Protein AF-A0A954VPH7-F1 (afdb_monomer_lite)

Structure (mmCIF, N/CA/C/O backbone):
data_AF-A0A954VPH7-F1
#
_entry.id   AF-A0A954VPH7-F1
#
loop_
_atom_site.group_PDB
_atom_site.id
_atom_site.type_symbol
_atom_site.label_atom_id
_atom_site.label_alt_id
_atom_site.label_comp_id
_atom_site.label_asym_id
_atom_site.label_entity_id
_atom_site.label_seq_id
_atom_site.pdbx_PDB_ins_code
_atom_site.Cartn_x
_atom_site.Cartn_y
_atom_site.Cartn_z
_atom_site.occupancy
_atom_site.B_iso_or_equiv
_atom_site.auth_seq_id
_atom_site.auth_comp_id
_atom_site.auth_asym_id
_atom_site.auth_atom_id
_atom_site.pdbx_PDB_model_num
ATOM 1 N N . MET A 1 1 ? -61.867 15.014 73.492 1.00 38.72 1 MET A N 1
ATOM 2 C CA . MET A 1 1 ? -60.539 15.277 72.896 1.00 38.72 1 MET A CA 1
ATOM 3 C C . MET A 1 1 ? -60.162 14.069 72.051 1.00 38.72 1 MET A C 1
ATOM 5 O O . MET A 1 1 ? -59.767 13.062 72.614 1.00 38.72 1 MET A O 1
ATOM 9 N N . ASN A 1 2 ? -60.358 14.135 70.731 1.00 34.84 2 ASN A N 1
ATOM 10 C CA . ASN A 1 2 ? -59.974 13.070 69.798 1.00 34.84 2 ASN A CA 1
ATOM 11 C C . ASN A 1 2 ? -58.870 13.618 68.893 1.00 34.84 2 ASN A C 1
ATOM 13 O O . ASN A 1 2 ? -59.104 14.553 68.132 1.00 34.84 2 ASN A O 1
ATOM 17 N N . VAL A 1 3 ? -57.662 13.070 69.021 1.00 43.50 3 VAL A N 1
ATOM 18 C CA . VAL A 1 3 ? -56.509 13.438 68.193 1.00 43.50 3 VAL A CA 1
ATOM 19 C C . VAL A 1 3 ? -56.488 12.522 66.973 1.00 43.50 3 VAL A C 1
ATOM 21 O O . VAL A 1 3 ? -56.270 11.316 67.084 1.00 43.50 3 VAL A O 1
ATOM 24 N N . VAL A 1 4 ? -56.730 13.117 65.809 1.00 43.75 4 VAL A N 1
ATOM 25 C CA . VAL A 1 4 ? -56.605 12.501 64.485 1.00 43.75 4 VAL A CA 1
ATOM 26 C C . VAL A 1 4 ? -55.120 12.264 64.192 1.00 43.75 4 VAL A C 1
ATOM 28 O O . VAL A 1 4 ? -54.324 13.199 64.230 1.00 43.75 4 VAL A O 1
ATOM 31 N N . ARG A 1 5 ? -54.727 11.020 63.887 1.00 49.44 5 ARG A N 1
ATOM 32 C CA . ARG A 1 5 ? -53.379 10.699 63.386 1.00 49.44 5 ARG A CA 1
ATOM 33 C C . ARG A 1 5 ? -53.404 10.619 61.860 1.00 49.44 5 ARG A C 1
ATOM 35 O O . ARG A 1 5 ? -53.864 9.633 61.295 1.00 49.44 5 ARG A O 1
ATOM 42 N N . PHE A 1 6 ? -52.880 11.658 61.214 1.00 42.38 6 PHE A N 1
ATOM 43 C CA . PHE A 1 6 ? -52.575 11.690 59.784 1.00 42.38 6 PHE A CA 1
ATOM 44 C C . PHE A 1 6 ? -51.340 10.813 59.520 1.00 42.38 6 PHE A C 1
ATOM 46 O O . PHE A 1 6 ? -50.248 11.110 60.004 1.00 42.38 6 PHE A O 1
ATOM 53 N N . ARG A 1 7 ? -51.501 9.708 58.785 1.00 51.28 7 ARG A N 1
ATOM 54 C CA . ARG A 1 7 ? -50.375 8.912 58.279 1.00 51.28 7 ARG A CA 1
ATOM 55 C C . ARG A 1 7 ? -49.990 9.449 56.904 1.00 51.28 7 ARG A C 1
ATOM 57 O O . ARG A 1 7 ? -50.685 9.200 55.927 1.00 51.28 7 ARG A O 1
ATOM 64 N N . GLY A 1 8 ? -48.900 10.212 56.861 1.00 41.16 8 GLY A N 1
ATOM 65 C CA . GLY A 1 8 ? -48.269 10.654 55.622 1.00 41.16 8 GLY A CA 1
ATOM 66 C C . GLY A 1 8 ? -47.703 9.462 54.855 1.00 41.16 8 GLY A C 1
ATOM 67 O O . GLY A 1 8 ? -46.875 8.715 55.374 1.00 41.16 8 GLY A O 1
ATOM 68 N N . LEU A 1 9 ? -48.180 9.281 53.627 1.00 44.75 9 LEU A N 1
ATOM 69 C CA . LEU A 1 9 ? -47.657 8.331 52.658 1.00 44.75 9 LEU A CA 1
ATOM 70 C C . LEU A 1 9 ? -46.507 9.030 51.909 1.00 44.75 9 LEU A C 1
ATOM 72 O O . LEU A 1 9 ? -46.749 9.850 51.026 1.00 44.75 9 LEU A O 1
ATOM 76 N N . CYS A 1 10 ? -45.256 8.756 52.285 1.00 42.03 10 CYS A N 1
ATOM 77 C CA . CYS A 1 10 ? -44.089 9.184 51.510 1.00 42.03 10 CYS A CA 1
ATOM 78 C C . CYS A 1 10 ? -43.981 8.313 50.252 1.00 42.03 10 CYS A C 1
ATOM 80 O O . CYS A 1 10 ? -43.400 7.229 50.282 1.00 42.03 10 CYS A O 1
ATOM 82 N N . LEU A 1 11 ? -44.563 8.783 49.149 1.00 43.47 11 LEU A N 1
ATOM 83 C CA . LEU A 1 11 ? -44.356 8.215 47.822 1.00 43.47 11 LEU A CA 1
ATOM 84 C C . LEU A 1 11 ? -42.967 8.660 47.327 1.00 43.47 11 LEU A C 1
ATOM 86 O O . LEU A 1 11 ? -42.793 9.777 46.845 1.00 43.47 11 LEU A O 1
ATOM 90 N N . ALA A 1 12 ? -41.953 7.813 47.507 1.00 45.25 12 ALA A N 1
ATOM 91 C CA . ALA A 1 12 ? -40.629 8.042 46.940 1.00 45.25 12 ALA A CA 1
ATOM 92 C C . ALA A 1 12 ? -40.678 7.777 45.427 1.00 45.25 12 ALA A C 1
ATOM 94 O O . ALA A 1 12 ? -40.747 6.633 44.980 1.00 45.25 12 ALA A O 1
ATOM 95 N N . LEU A 1 13 ? -40.677 8.854 44.641 1.00 45.25 13 LEU A N 1
ATOM 96 C CA . LEU A 1 13 ? -40.551 8.817 43.189 1.00 45.25 13 LEU A CA 1
ATOM 97 C C . LEU A 1 13 ? -39.118 8.368 42.837 1.00 45.25 13 LEU A C 1
ATOM 99 O O . LEU A 1 13 ? -38.174 9.151 42.934 1.00 45.25 13 LEU A O 1
ATOM 103 N N . ILE A 1 14 ? -38.936 7.104 42.448 1.00 52.03 14 ILE A N 1
ATOM 104 C CA . ILE A 1 14 ? -37.683 6.632 41.843 1.00 52.03 14 ILE A CA 1
ATOM 105 C C . ILE A 1 14 ? -37.667 7.152 40.405 1.00 52.03 14 ILE A C 1
ATOM 107 O O . ILE A 1 14 ? -38.213 6.540 39.489 1.00 52.03 14 ILE A O 1
ATOM 111 N N . ILE A 1 15 ? -37.065 8.323 40.212 1.00 50.62 15 ILE A N 1
ATOM 112 C CA . ILE A 1 15 ? -36.685 8.807 38.887 1.00 50.62 15 ILE A CA 1
ATOM 113 C C . ILE A 1 15 ? -35.503 7.938 38.453 1.00 50.62 15 ILE A C 1
ATOM 115 O O . ILE A 1 15 ? -34.361 8.179 38.839 1.00 50.62 15 ILE A O 1
ATOM 119 N N . CYS A 1 16 ? -35.774 6.890 37.672 1.00 42.59 16 CYS A N 1
ATOM 120 C CA . CYS A 1 16 ? -34.743 6.260 36.857 1.00 42.59 16 CYS A CA 1
ATOM 121 C C . CYS A 1 16 ? -34.245 7.319 35.872 1.00 42.59 16 CYS A C 1
ATOM 123 O O . CYS A 1 16 ? -34.818 7.506 34.800 1.00 42.59 16 CYS A O 1
ATOM 125 N N . CYS A 1 17 ? -33.182 8.030 36.241 1.00 37.47 17 CYS A N 1
ATOM 126 C CA . CYS A 1 17 ? -32.361 8.754 35.291 1.00 37.47 17 CYS A CA 1
ATOM 127 C C . CYS A 1 17 ? -31.760 7.708 34.351 1.00 37.47 17 CYS A C 1
ATOM 129 O O . CYS A 1 17 ? -30.740 7.095 34.658 1.00 37.47 17 CYS A O 1
ATOM 131 N N . TRP A 1 18 ? -32.423 7.472 33.220 1.00 43.84 18 TRP A N 1
ATOM 132 C CA . TRP A 1 18 ? -31.799 6.871 32.053 1.00 43.84 18 TRP A CA 1
ATOM 133 C C . TRP A 1 18 ? -30.703 7.843 31.634 1.00 43.84 18 TRP A C 1
ATOM 135 O O . TRP A 1 18 ? -30.945 8.796 30.896 1.00 43.84 18 TRP A O 1
ATOM 145 N N . SER A 1 19 ? -29.507 7.659 32.185 1.00 43.12 19 SER A N 1
ATOM 146 C CA . SER A 1 19 ? -28.303 8.318 31.720 1.00 43.12 19 SER A CA 1
ATOM 147 C C . SER A 1 19 ? -28.104 7.870 30.281 1.00 43.12 19 SER A C 1
ATOM 149 O O . SER A 1 19 ? -27.577 6.793 29.997 1.00 43.12 19 SER A O 1
ATOM 151 N N . TRP A 1 20 ? -28.585 8.700 29.357 1.00 42.41 20 TRP A N 1
ATOM 152 C CA . TRP A 1 20 ? -28.183 8.664 27.966 1.00 42.41 20 TRP A CA 1
ATOM 153 C C . TRP A 1 20 ? -26.671 8.822 27.977 1.00 42.41 20 TRP A C 1
ATOM 155 O O . TRP A 1 20 ? -26.131 9.919 28.100 1.00 42.41 20 TRP A O 1
ATOM 165 N N . SER A 1 21 ? -25.986 7.685 27.952 1.00 50.41 21 SER A N 1
ATOM 166 C CA . SER A 1 21 ? -24.556 7.622 27.744 1.00 50.41 21 SER A CA 1
ATOM 167 C C . SER A 1 21 ? -24.360 8.090 26.313 1.00 50.41 21 SER A C 1
ATOM 169 O O . SER A 1 21 ? -24.415 7.285 25.384 1.00 50.41 21 SER A O 1
ATOM 171 N N . TYR A 1 22 ? -24.234 9.405 26.121 1.00 50.97 22 TYR A N 1
ATOM 172 C CA . TYR A 1 22 ? -23.738 9.973 24.880 1.00 50.97 22 TYR A CA 1
ATOM 173 C C . TYR A 1 22 ? -22.393 9.294 24.638 1.00 50.97 22 TYR A C 1
ATOM 175 O O . TYR A 1 22 ? -21.410 9.555 25.329 1.00 50.97 22 TYR A O 1
ATOM 183 N N . GLY A 1 23 ? -22.391 8.305 23.746 1.00 56.22 23 GLY A N 1
ATOM 184 C CA . GLY A 1 23 ? -21.200 7.556 23.397 1.00 56.22 23 GLY A CA 1
ATOM 185 C C . GLY A 1 23 ? -20.296 8.485 22.614 1.00 56.22 23 GLY A C 1
ATOM 186 O O . GLY A 1 23 ? -20.393 8.530 21.392 1.00 56.22 23 GLY A O 1
ATOM 187 N N . PHE A 1 24 ? -19.467 9.254 23.316 1.00 74.62 24 PHE A N 1
ATOM 188 C CA . PHE A 1 24 ? -18.478 10.111 22.686 1.00 74.62 24 PHE A CA 1
ATOM 189 C C . PHE A 1 24 ? -17.597 9.251 21.775 1.00 74.62 24 PHE A C 1
ATOM 191 O O . PHE A 1 24 ? -17.178 8.153 22.141 1.00 74.62 24 PHE A O 1
ATOM 198 N N . SER A 1 25 ? -17.355 9.703 20.553 1.00 84.00 25 SER A N 1
ATOM 199 C CA . SER A 1 25 ? -16.317 9.126 19.708 1.00 84.00 25 SER A CA 1
ATOM 200 C C . SER A 1 25 ? -15.029 9.904 19.929 1.00 84.00 25 SER A C 1
ATOM 202 O O . SER A 1 25 ? -15.057 11.133 19.951 1.00 84.00 25 SER A O 1
ATOM 204 N N . GLN A 1 26 ? -13.904 9.213 20.065 1.00 88.75 26 GLN A N 1
ATOM 205 C CA . GLN A 1 26 ? -12.595 9.841 20.151 1.00 88.75 26 GLN A CA 1
ATOM 206 C C . GLN A 1 26 ? -11.822 9.582 18.863 1.00 88.75 26 GLN A C 1
ATOM 208 O O . GLN A 1 26 ? -11.541 8.432 18.524 1.00 88.75 26 GLN A O 1
ATOM 213 N N . THR A 1 27 ? -11.463 10.658 18.168 1.00 93.06 27 THR A N 1
ATOM 214 C CA . THR A 1 27 ? -10.504 10.621 17.063 1.00 93.06 27 THR A CA 1
ATOM 215 C C . THR A 1 27 ? -9.104 10.765 17.634 1.00 93.06 27 THR A C 1
ATOM 217 O O . THR A 1 27 ? -8.816 11.729 18.342 1.00 93.06 27 THR A O 1
ATOM 220 N N . ILE A 1 28 ? -8.246 9.791 17.349 1.00 92.38 28 ILE A N 1
ATOM 221 C CA . ILE A 1 28 ? -6.861 9.764 17.808 1.00 92.38 28 ILE A CA 1
ATOM 222 C C . ILE A 1 28 ? -5.906 9.791 16.611 1.00 92.38 28 ILE A C 1
ATOM 224 O O . ILE A 1 28 ? -6.220 9.186 15.582 1.00 92.38 28 ILE A O 1
ATOM 228 N N . PRO A 1 29 ? -4.739 10.450 16.730 1.00 95.38 29 PRO A N 1
ATOM 229 C CA . PRO A 1 29 ? -3.675 10.326 15.745 1.00 95.38 29 PRO A CA 1
ATOM 230 C C . PRO A 1 29 ? -3.266 8.866 15.545 1.00 95.38 29 PRO A C 1
ATOM 232 O O . PRO A 1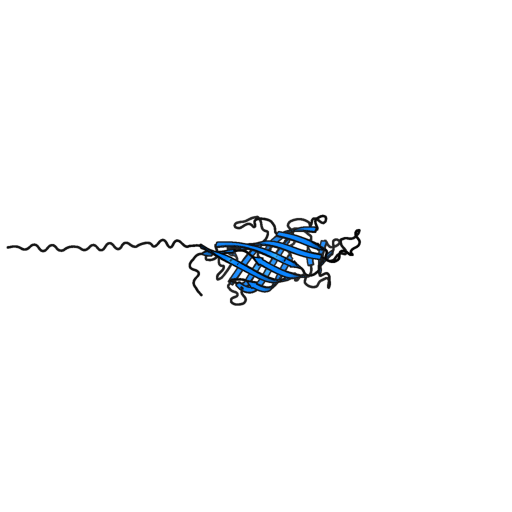 29 ? -3.204 8.085 16.499 1.00 95.38 29 PRO A O 1
ATOM 235 N N . PHE A 1 30 ? -2.968 8.518 14.301 1.00 96.00 30 PHE A N 1
ATOM 236 C CA . PHE A 1 30 ? -2.500 7.205 13.897 1.00 96.00 30 PHE A CA 1
ATOM 237 C C . PHE A 1 30 ? -1.226 7.346 13.068 1.00 96.00 30 PHE A C 1
ATOM 239 O O . PHE A 1 30 ? -1.115 8.218 12.207 1.00 96.00 30 PHE A O 1
ATOM 246 N N . PHE A 1 31 ? -0.265 6.481 13.360 1.00 96.75 31 PHE A N 1
ATOM 247 C CA . PHE A 1 31 ? 1.040 6.424 12.721 1.00 96.75 31 PHE A CA 1
ATOM 248 C C . PHE A 1 31 ? 1.389 4.965 12.504 1.00 96.75 31 PHE A C 1
ATOM 250 O O . PHE A 1 31 ? 1.146 4.147 13.395 1.00 96.75 31 PHE A O 1
ATOM 257 N N . ILE A 1 32 ? 1.999 4.654 11.369 1.00 96.88 32 ILE A N 1
ATOM 258 C CA . ILE A 1 32 ? 2.467 3.309 11.064 1.00 96.88 32 ILE A CA 1
ATOM 259 C C . ILE A 1 32 ? 3.729 3.364 10.207 1.00 96.88 32 ILE A C 1
ATOM 261 O O . ILE A 1 32 ? 3.843 4.189 9.307 1.00 96.88 32 ILE A O 1
ATOM 265 N N . THR A 1 33 ? 4.680 2.485 10.475 1.00 97.81 33 THR A N 1
ATOM 266 C CA . THR A 1 33 ? 5.887 2.294 9.668 1.00 97.81 33 THR A CA 1
ATOM 267 C C . THR A 1 33 ? 6.183 0.820 9.516 1.00 97.81 33 THR A C 1
ATOM 269 O O . THR A 1 33 ? 5.717 -0.004 10.304 1.00 97.81 33 THR A O 1
ATOM 272 N N . GLY A 1 34 ? 6.983 0.481 8.515 1.00 96.94 34 GLY A N 1
ATOM 273 C CA . GLY A 1 34 ? 7.455 -0.881 8.351 1.00 96.94 34 GLY A CA 1
ATOM 274 C C . GLY A 1 34 ? 8.189 -1.107 7.048 1.00 96.94 34 GLY A C 1
ATOM 275 O O . GLY A 1 34 ? 8.499 -0.176 6.297 1.00 96.94 34 GLY A O 1
ATOM 276 N N . SER A 1 35 ? 8.469 -2.376 6.810 1.00 97.25 35 SER A N 1
ATOM 277 C CA . SER A 1 35 ? 9.009 -2.896 5.571 1.00 97.25 35 SER A CA 1
ATOM 278 C C . SER A 1 35 ? 8.302 -4.176 5.182 1.00 97.25 35 SER A C 1
ATOM 280 O O . SER A 1 35 ? 7.708 -4.892 5.995 1.00 97.25 35 SER A O 1
ATOM 282 N N . GLY A 1 36 ? 8.400 -4.480 3.903 1.00 96.12 36 GLY A N 1
ATOM 283 C CA . GLY A 1 36 ? 7.738 -5.624 3.335 1.00 96.12 36 GLY A CA 1
ATOM 284 C C . GLY A 1 36 ? 8.207 -5.887 1.932 1.00 96.12 36 GLY A C 1
ATOM 285 O O . GLY A 1 36 ? 9.211 -5.335 1.478 1.00 96.12 36 GLY A O 1
ATOM 286 N N . TYR A 1 37 ? 7.506 -6.788 1.270 1.00 96.94 37 TYR A N 1
ATOM 287 C CA . TYR A 1 37 ? 7.945 -7.296 -0.010 1.00 96.94 37 TYR A CA 1
ATOM 288 C C . TYR A 1 37 ? 6.789 -7.855 -0.823 1.00 96.94 37 TYR A C 1
ATOM 290 O O . TYR A 1 37 ? 5.760 -8.276 -0.290 1.00 96.94 37 TYR A O 1
ATOM 298 N N . VAL A 1 38 ? 6.993 -7.879 -2.134 1.00 96.50 38 VAL A N 1
ATOM 299 C CA . VAL A 1 38 ? 6.157 -8.636 -3.061 1.00 96.50 38 VAL A CA 1
ATOM 300 C C . VAL A 1 38 ? 6.789 -10.002 -3.283 1.00 96.50 38 VAL A C 1
ATOM 302 O O . VAL A 1 38 ? 7.869 -10.070 -3.878 1.00 96.50 38 VAL A O 1
ATOM 305 N N . PRO A 1 39 ? 6.163 -11.089 -2.788 1.00 93.75 39 PRO A N 1
ATOM 306 C CA . PRO A 1 39 ? 6.763 -12.421 -2.765 1.00 93.75 39 PRO A CA 1
ATOM 307 C C . PRO A 1 39 ? 7.062 -12.961 -4.161 1.00 93.75 39 PRO A C 1
ATOM 309 O O . PRO A 1 39 ? 8.070 -13.635 -4.340 1.00 93.75 39 PRO A O 1
ATOM 312 N N . GLY A 1 40 ? 6.227 -12.636 -5.152 1.00 91.56 40 GLY A N 1
ATOM 313 C CA . GLY A 1 40 ? 6.415 -13.092 -6.531 1.00 91.56 40 GLY A CA 1
ATOM 314 C C . GLY A 1 40 ? 7.633 -12.488 -7.232 1.00 91.56 40 GLY A C 1
ATOM 315 O O . GLY A 1 40 ? 8.017 -12.974 -8.289 1.00 91.56 40 GLY A O 1
ATOM 316 N N . GLY A 1 41 ? 8.237 -11.430 -6.677 1.00 91.75 41 GLY A N 1
ATOM 317 C CA . GLY A 1 41 ? 9.382 -10.752 -7.289 1.00 91.75 41 GLY A CA 1
ATOM 318 C C . GLY A 1 41 ? 9.056 -9.939 -8.543 1.00 91.75 41 GLY A C 1
ATOM 319 O O . GLY A 1 41 ? 9.971 -9.434 -9.197 1.00 91.75 41 GLY A O 1
ATOM 320 N N . TYR A 1 42 ? 7.767 -9.787 -8.861 1.00 93.75 42 TYR A N 1
ATOM 321 C CA . TYR A 1 42 ? 7.292 -8.955 -9.955 1.00 93.75 42 TYR A CA 1
ATOM 322 C C . TYR A 1 42 ? 5.979 -8.241 -9.619 1.00 93.75 42 TYR A C 1
ATOM 324 O O . TYR A 1 42 ? 5.197 -8.701 -8.786 1.00 93.75 42 TYR A O 1
ATOM 332 N N . PHE A 1 43 ? 5.723 -7.142 -10.321 1.00 91.12 43 PHE A N 1
ATOM 333 C CA . PHE A 1 43 ? 4.417 -6.491 -10.396 1.00 91.12 43 PHE A CA 1
ATOM 334 C C . PHE A 1 43 ? 3.884 -6.602 -11.822 1.00 91.12 43 PHE A C 1
ATOM 336 O O . PHE A 1 43 ? 4.639 -6.376 -12.766 1.00 91.12 43 PHE A O 1
ATOM 343 N N . SER A 1 44 ? 2.603 -6.924 -12.001 1.00 93.69 44 SER A N 1
ATOM 344 C CA . SER A 1 44 ? 1.986 -6.859 -13.328 1.00 93.69 44 SER A CA 1
ATOM 345 C C . SER A 1 44 ? 1.671 -5.410 -13.695 1.00 93.69 44 SER A C 1
ATOM 347 O O . SER A 1 44 ? 1.116 -4.671 -12.885 1.00 93.69 44 SER A O 1
ATOM 349 N N . LEU A 1 45 ? 1.986 -5.019 -14.931 1.00 93.81 45 LEU A N 1
ATOM 350 C CA . LEU A 1 45 ? 1.515 -3.770 -15.536 1.00 93.81 45 LEU A CA 1
ATOM 351 C C . LEU A 1 45 ? 0.135 -3.926 -16.194 1.00 93.81 45 LEU A C 1
ATOM 353 O O . LEU A 1 45 ? -0.408 -2.965 -16.740 1.00 93.81 45 LEU A O 1
ATOM 357 N N . THR A 1 46 ? -0.441 -5.131 -16.141 1.00 95.56 46 THR A N 1
ATOM 358 C CA . THR A 1 46 ? -1.784 -5.404 -16.650 1.00 95.56 46 THR A CA 1
ATOM 359 C C . THR A 1 46 ? -2.828 -4.979 -15.613 1.00 95.56 46 THR A C 1
ATOM 361 O O . THR A 1 46 ? -2.751 -5.408 -14.457 1.00 95.56 46 THR A O 1
ATOM 364 N N . PRO A 1 47 ? -3.828 -4.165 -15.994 1.00 96.25 47 PRO A N 1
ATOM 365 C CA . PRO A 1 47 ? -4.900 -3.764 -15.088 1.00 96.25 47 PRO A CA 1
ATOM 366 C C . PRO A 1 47 ? -5.673 -4.953 -14.522 1.00 96.25 47 PRO A C 1
ATOM 368 O O . PRO A 1 47 ? -5.886 -5.951 -15.209 1.00 96.25 47 PRO A O 1
ATOM 371 N N . PHE A 1 48 ? -6.141 -4.809 -13.283 1.00 96.25 48 PHE A N 1
ATOM 372 C CA . PHE A 1 48 ? -6.997 -5.773 -12.584 1.00 96.25 48 PHE A CA 1
ATOM 373 C C . PHE A 1 48 ? -6.392 -7.171 -12.395 1.00 96.25 48 PHE A C 1
ATOM 375 O O . PHE A 1 48 ? -7.123 -8.119 -12.120 1.00 96.25 48 PHE A O 1
ATOM 382 N N . VAL A 1 49 ? -5.068 -7.304 -12.515 1.00 96.75 49 VAL A N 1
ATOM 383 C CA . VAL A 1 49 ? -4.333 -8.505 -12.107 1.00 96.75 49 VAL A CA 1
ATOM 384 C C . VAL A 1 49 ? -3.866 -8.311 -10.661 1.00 96.75 49 VAL A C 1
ATOM 386 O O . VAL A 1 49 ? -3.017 -7.449 -10.419 1.00 96.75 49 VAL A O 1
ATOM 389 N N . PRO A 1 50 ? -4.408 -9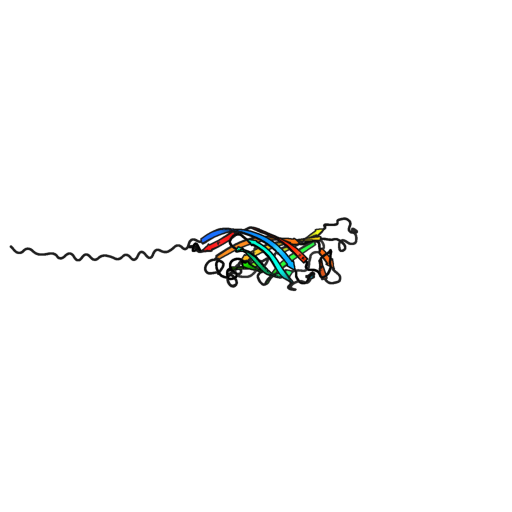.070 -9.689 1.00 96.25 50 PRO A N 1
ATOM 390 C CA . PRO A 1 50 ? -4.000 -8.964 -8.295 1.00 96.25 50 PRO A CA 1
ATOM 391 C C . PRO A 1 50 ? -2.537 -9.355 -8.087 1.00 96.25 50 PRO A C 1
ATOM 393 O O . PRO A 1 50 ? -2.076 -10.366 -8.613 1.00 96.25 50 PRO A O 1
ATOM 396 N N . ILE A 1 51 ? -1.840 -8.585 -7.257 1.00 96.38 51 ILE A N 1
ATOM 397 C CA . ILE A 1 51 ? -0.484 -8.849 -6.786 1.00 96.38 51 ILE A CA 1
ATOM 398 C C . ILE A 1 51 ? -0.489 -8.828 -5.261 1.00 96.38 51 ILE A C 1
ATOM 400 O O . ILE A 1 51 ? -0.852 -7.824 -4.643 1.00 96.38 51 ILE A O 1
ATOM 404 N N . ASP A 1 52 ? -0.077 -9.940 -4.659 1.00 97.12 52 ASP A N 1
ATOM 405 C CA . ASP A 1 52 ? 0.073 -10.045 -3.211 1.00 97.12 52 ASP A CA 1
ATOM 406 C C . ASP A 1 52 ? 1.293 -9.267 -2.713 1.00 97.12 52 ASP A C 1
ATOM 408 O O . ASP A 1 52 ? 2.313 -9.148 -3.396 1.00 97.12 52 ASP A O 1
ATOM 412 N N . HIS A 1 53 ? 1.204 -8.765 -1.486 1.00 96.38 53 HIS A N 1
ATOM 413 C CA . HIS A 1 53 ? 2.306 -8.086 -0.816 1.00 96.38 53 HIS A CA 1
ATOM 414 C C . HIS A 1 53 ? 2.191 -8.222 0.705 1.00 96.38 53 HIS A C 1
ATOM 416 O O . HIS A 1 53 ? 1.093 -8.222 1.264 1.00 96.38 53 HIS A O 1
ATOM 422 N N . ASN A 1 54 ? 3.339 -8.323 1.377 1.00 96.50 54 ASN A N 1
ATOM 423 C CA . ASN A 1 54 ? 3.429 -8.699 2.788 1.00 96.50 54 ASN A CA 1
ATOM 424 C C . ASN A 1 54 ? 4.259 -7.705 3.596 1.00 96.50 54 ASN A C 1
ATOM 426 O O . ASN A 1 54 ? 5.122 -7.029 3.050 1.00 96.50 54 ASN A O 1
ATOM 430 N N . THR A 1 55 ? 4.027 -7.666 4.907 1.00 92.44 55 THR A N 1
ATOM 431 C CA . THR A 1 55 ? 4.887 -7.022 5.904 1.00 92.44 55 THR A CA 1
ATOM 432 C C . THR A 1 55 ? 5.851 -8.036 6.470 1.00 92.44 55 THR A C 1
ATOM 434 O O . THR A 1 55 ? 5.440 -9.066 7.000 1.00 92.44 55 THR A O 1
ATOM 437 N N . GLU A 1 56 ? 7.133 -7.706 6.399 1.00 89.44 56 GLU A N 1
ATOM 438 C CA . GLU A 1 56 ? 8.179 -8.427 7.113 1.00 89.44 56 GLU A CA 1
ATOM 439 C C . GLU A 1 56 ? 8.211 -7.985 8.578 1.00 89.44 56 GLU A C 1
ATOM 441 O O . GLU A 1 56 ? 8.194 -8.812 9.486 1.00 89.44 56 GLU A O 1
ATOM 446 N N . SER A 1 57 ? 8.210 -6.670 8.809 1.00 89.25 57 SER A N 1
ATOM 447 C CA . SER A 1 57 ? 8.172 -6.082 10.144 1.00 89.25 57 SER A CA 1
ATOM 448 C C . SER A 1 57 ? 7.644 -4.654 10.088 1.00 89.25 57 SER A C 1
ATOM 450 O O . SER A 1 57 ? 8.025 -3.869 9.218 1.00 89.25 57 SER A O 1
ATOM 452 N N . GLY A 1 58 ? 6.786 -4.296 11.037 1.00 94.81 58 GLY A N 1
ATOM 453 C CA . GLY A 1 58 ? 6.300 -2.934 11.186 1.00 94.81 58 GLY A CA 1
ATOM 454 C C . GLY A 1 58 ? 5.965 -2.579 12.625 1.00 94.81 58 GLY A C 1
ATOM 455 O O . GLY A 1 58 ? 5.896 -3.431 13.514 1.00 94.81 58 GLY A O 1
ATOM 456 N N . TRP A 1 59 ? 5.741 -1.289 12.852 1.00 97.19 59 TRP A N 1
ATOM 457 C CA . TRP A 1 59 ? 5.217 -0.756 14.100 1.00 97.19 59 TRP A CA 1
ATOM 458 C C . TRP A 1 59 ? 4.122 0.271 13.824 1.00 97.19 59 TRP A C 1
ATOM 460 O O . TRP A 1 59 ? 4.246 1.093 12.920 1.00 97.19 59 TRP A O 1
ATOM 470 N N . GLY A 1 60 ? 3.037 0.237 14.593 1.00 93.94 60 GLY A N 1
ATOM 471 C CA . GLY A 1 60 ? 1.965 1.223 14.480 1.00 93.94 60 GLY A CA 1
ATOM 472 C C . GLY A 1 60 ? 1.434 1.668 15.832 1.00 93.94 60 GLY A C 1
ATOM 473 O O . GLY A 1 60 ? 1.277 0.858 16.749 1.00 93.94 60 GLY A O 1
ATOM 474 N N . ILE A 1 61 ? 1.084 2.950 15.953 1.00 90.19 61 ILE A N 1
ATOM 475 C CA . ILE A 1 61 ? 0.376 3.470 17.126 1.00 90.19 61 ILE A CA 1
ATOM 476 C C . ILE A 1 61 ? -0.897 2.649 17.322 1.00 90.19 61 ILE A C 1
ATOM 478 O O . ILE A 1 61 ? -1.660 2.419 16.390 1.00 90.19 61 ILE A O 1
ATOM 482 N N . LYS A 1 62 ? -1.122 2.195 18.557 1.00 85.81 62 LYS A N 1
ATOM 483 C CA . LYS A 1 62 ? -2.215 1.293 18.948 1.00 85.81 62 LYS A CA 1
ATOM 484 C C . LYS A 1 62 ? -2.177 -0.096 18.324 1.00 85.81 62 LYS A C 1
ATOM 486 O O . LYS A 1 62 ? -2.869 -0.933 18.879 1.00 85.81 62 LYS A O 1
ATOM 491 N N . ILE A 1 63 ? -1.411 -0.391 17.277 1.00 91.38 63 ILE A N 1
ATOM 492 C CA . ILE A 1 63 ? -1.220 -1.768 16.788 1.00 91.38 63 ILE A CA 1
ATOM 493 C C . ILE A 1 63 ? -0.105 -2.461 17.579 1.00 91.38 63 ILE A C 1
ATOM 495 O O . ILE A 1 63 ? -0.300 -3.596 18.006 1.00 91.38 63 ILE A O 1
ATOM 499 N N . GLY A 1 64 ? 0.997 -1.753 17.839 1.00 94.50 64 GLY A N 1
ATOM 500 C CA . GLY A 1 64 ? 2.251 -2.330 18.321 1.00 94.50 64 GLY A CA 1
ATOM 501 C C . GLY A 1 64 ? 3.105 -2.831 17.158 1.00 94.50 64 GLY A C 1
ATOM 502 O O . GLY A 1 64 ? 2.953 -2.366 16.019 1.00 94.50 64 GLY A O 1
ATOM 503 N N . HIS A 1 65 ? 3.989 -3.785 17.447 1.00 96.81 65 HIS A N 1
ATOM 504 C CA . HIS A 1 65 ? 4.638 -4.565 16.396 1.00 96.81 65 HIS A CA 1
ATOM 505 C C . HIS A 1 65 ? 3.586 -5.320 15.588 1.00 96.81 65 HIS A C 1
ATOM 507 O O . HIS A 1 65 ? 2.562 -5.730 16.141 1.00 96.81 65 HIS A O 1
ATOM 513 N N . HIS A 1 66 ? 3.806 -5.464 14.286 1.00 96.31 66 HIS A N 1
ATOM 514 C CA . HIS A 1 66 ? 2.868 -6.171 13.428 1.00 96.31 66 HIS A CA 1
ATOM 515 C C . HIS A 1 66 ? 3.529 -6.819 12.221 1.00 96.31 66 HIS A C 1
ATOM 517 O O . HIS A 1 66 ? 4.591 -6.398 11.757 1.00 96.31 66 HIS A O 1
ATOM 523 N N . THR A 1 67 ? 2.823 -7.812 11.696 1.00 97.00 67 THR A N 1
ATOM 524 C CA . THR A 1 67 ? 2.966 -8.321 10.335 1.00 97.00 67 THR A CA 1
ATOM 525 C C . THR A 1 67 ? 1.691 -8.005 9.558 1.00 97.00 67 THR A C 1
ATOM 527 O O . THR A 1 67 ? 0.767 -7.363 10.071 1.00 97.00 67 THR A O 1
ATOM 530 N N . GLY A 1 68 ? 1.631 -8.426 8.302 1.00 96.62 68 GLY A N 1
ATOM 531 C CA . GLY A 1 68 ? 0.442 -8.230 7.505 1.00 96.62 68 GLY A CA 1
ATOM 532 C C . GLY A 1 68 ? 0.588 -8.705 6.082 1.00 96.62 68 GLY A C 1
ATOM 533 O O . GLY A 1 68 ? 1.686 -8.996 5.609 1.00 96.62 68 GLY A O 1
ATOM 534 N N . GLU A 1 69 ? -0.551 -8.776 5.421 1.00 97.56 69 GLU A N 1
ATOM 535 C CA . GLU A 1 69 ? -0.674 -9.196 4.037 1.00 97.56 69 GLU A CA 1
ATOM 536 C C . GLU A 1 69 ? -1.878 -8.514 3.399 1.00 97.56 69 GLU A C 1
ATOM 538 O O . GLU A 1 69 ? -2.848 -8.161 4.072 1.00 97.56 69 GLU A O 1
ATOM 543 N N . GLY A 1 70 ? -1.817 -8.351 2.088 1.00 97.88 70 GLY A N 1
ATOM 544 C CA . GLY A 1 70 ? -2.927 -7.881 1.280 1.00 97.88 70 GLY A CA 1
ATOM 545 C C . GLY A 1 70 ? -2.641 -8.117 -0.191 1.00 97.88 70 GLY A C 1
ATOM 546 O O . GLY A 1 70 ? -1.677 -8.795 -0.552 1.00 97.88 70 GLY A O 1
ATOM 547 N N . GLY A 1 71 ? -3.476 -7.535 -1.043 1.00 97.44 71 GLY A N 1
ATOM 548 C CA . GLY A 1 71 ? -3.271 -7.561 -2.483 1.00 97.44 71 GLY A CA 1
ATOM 549 C C . GLY A 1 71 ? -3.635 -6.224 -3.097 1.00 97.44 71 GLY A C 1
ATOM 550 O O . GLY A 1 71 ? -4.640 -5.626 -2.708 1.00 97.44 71 GLY A O 1
ATOM 551 N N . PHE A 1 72 ? -2.844 -5.773 -4.065 1.00 96.81 72 PHE A N 1
ATOM 552 C CA . PHE A 1 72 ? -3.149 -4.602 -4.879 1.00 96.81 72 PHE A CA 1
ATOM 553 C C . PHE A 1 72 ? -3.303 -4.986 -6.346 1.00 96.81 72 PHE A C 1
ATOM 555 O O . PHE A 1 72 ? -2.921 -6.074 -6.763 1.00 96.81 72 PHE A O 1
ATOM 562 N N . GLN A 1 73 ? -3.870 -4.089 -7.138 1.00 97.25 73 GLN A N 1
ATOM 563 C CA . GLN A 1 73 ? -3.949 -4.210 -8.587 1.00 97.25 73 GLN A CA 1
ATOM 564 C C . GLN A 1 73 ? -3.959 -2.820 -9.214 1.00 97.25 73 GLN A C 1
ATOM 566 O O . GLN A 1 73 ? -4.443 -1.862 -8.606 1.00 97.25 73 GLN A O 1
ATOM 571 N N . LEU A 1 74 ? -3.461 -2.712 -10.442 1.00 97.31 74 LEU A N 1
ATOM 572 C CA . LEU A 1 74 ? -3.607 -1.487 -11.222 1.00 97.31 74 LEU A CA 1
ATOM 573 C C . LEU A 1 74 ? -5.063 -1.330 -11.665 1.00 97.31 74 LEU A C 1
ATOM 575 O O . LEU A 1 74 ? -5.718 -2.312 -12.015 1.00 97.31 74 LEU A O 1
ATOM 579 N N . THR A 1 75 ? -5.572 -0.104 -11.664 1.00 95.75 75 THR A N 1
ATOM 580 C CA . THR A 1 75 ? -6.942 0.200 -12.116 1.00 95.75 75 THR A CA 1
ATOM 581 C C . THR A 1 75 ? -6.984 0.667 -13.570 1.00 95.75 75 THR A C 1
ATOM 583 O O . THR A 1 75 ? -8.047 0.674 -14.188 1.00 95.75 75 THR A O 1
ATOM 586 N N . ALA A 1 76 ? -5.828 1.023 -14.131 1.00 92.62 76 ALA A N 1
ATOM 587 C CA . ALA A 1 76 ? -5.643 1.425 -15.518 1.00 92.62 76 ALA A CA 1
ATOM 588 C C . ALA A 1 76 ? -4.230 1.047 -16.000 1.00 92.62 76 ALA A C 1
ATOM 590 O O . ALA A 1 76 ? -3.355 0.788 -15.170 1.00 92.62 76 ALA A O 1
ATOM 591 N N . PRO A 1 77 ? -3.981 0.990 -17.322 1.00 90.06 77 PRO A N 1
ATOM 592 C CA . PRO A 1 77 ? -2.628 0.824 -17.842 1.00 90.06 77 PRO A CA 1
ATOM 593 C C . PRO A 1 77 ? -1.722 1.983 -17.400 1.00 90.06 77 PRO A C 1
ATOM 595 O O . PRO A 1 77 ? -2.204 3.115 -17.287 1.00 90.06 77 PRO A O 1
ATOM 598 N N . PRO A 1 78 ? -0.417 1.744 -17.183 1.00 90.81 78 PRO A N 1
ATOM 599 C CA . PRO A 1 78 ? 0.507 2.809 -16.825 1.00 90.81 78 PRO A CA 1
ATOM 600 C C . PRO A 1 78 ? 0.640 3.837 -17.947 1.00 90.81 78 PRO A C 1
ATOM 602 O O . PRO A 1 78 ? 0.781 3.498 -19.124 1.00 90.81 78 PRO A O 1
ATOM 605 N N . ASN A 1 79 ? 0.641 5.114 -17.573 1.00 91.81 79 ASN A N 1
ATOM 606 C CA . ASN A 1 79 ? 0.999 6.181 -18.4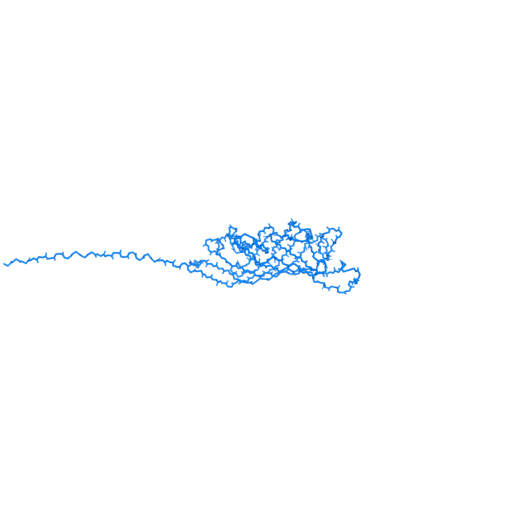87 1.00 91.81 79 ASN A CA 1
ATOM 607 C C . ASN A 1 79 ? 2.526 6.277 -18.544 1.00 91.81 79 ASN A C 1
ATOM 609 O O . ASN A 1 79 ? 3.163 6.816 -17.641 1.00 91.81 79 ASN A O 1
ATOM 613 N N . MET A 1 80 ? 3.105 5.775 -19.633 1.00 85.44 80 MET A N 1
ATOM 614 C CA . MET A 1 80 ? 4.556 5.771 -19.831 1.00 85.44 80 MET A CA 1
ATOM 615 C C . MET A 1 80 ? 5.148 7.168 -20.062 1.00 85.44 80 MET A C 1
ATOM 617 O O . MET A 1 80 ? 6.336 7.355 -19.838 1.00 85.44 80 MET A O 1
ATOM 621 N N . SER A 1 81 ? 4.342 8.163 -20.455 1.00 86.38 81 SER A N 1
ATOM 622 C CA . SER A 1 81 ? 4.819 9.550 -20.603 1.00 86.38 81 SER A CA 1
ATOM 623 C C . SER A 1 81 ? 5.009 10.259 -19.261 1.00 86.38 81 SER A C 1
ATOM 625 O O . SER A 1 81 ? 5.901 11.088 -19.120 1.00 86.38 81 SER A O 1
ATOM 627 N N . THR A 1 82 ? 4.180 9.924 -18.270 1.00 88.88 82 THR A N 1
ATOM 628 C CA . THR A 1 82 ? 4.236 10.503 -16.919 1.00 88.88 82 THR A CA 1
ATOM 629 C C . THR A 1 82 ? 4.853 9.555 -15.902 1.00 88.88 82 THR A C 1
ATOM 631 O O . THR A 1 82 ? 4.989 9.930 -14.740 1.00 88.88 82 THR A O 1
ATOM 634 N N . LEU A 1 83 ? 5.197 8.334 -16.327 1.00 91.19 83 LEU A N 1
ATOM 635 C CA . LEU A 1 83 ? 5.719 7.270 -15.480 1.00 91.19 83 LEU A CA 1
ATOM 636 C C . LEU A 1 83 ? 4.858 7.084 -14.221 1.00 91.19 83 LEU A C 1
ATOM 638 O O . LEU A 1 83 ? 5.350 7.058 -13.091 1.00 91.19 83 LEU A O 1
ATOM 642 N N . SER A 1 84 ? 3.541 6.996 -14.419 1.00 95.25 84 SER A N 1
ATOM 643 C CA . SER A 1 84 ? 2.573 6.909 -13.327 1.00 95.25 84 SER A CA 1
ATOM 644 C C . SER A 1 84 ? 1.395 6.002 -13.651 1.00 95.25 84 SER A C 1
ATOM 646 O O . SER A 1 84 ? 0.993 5.868 -14.809 1.00 95.25 84 SER A O 1
ATOM 648 N N . VAL A 1 85 ? 0.798 5.416 -12.616 1.00 96.62 85 VAL A N 1
ATOM 649 C CA . VAL A 1 85 ? -0.388 4.567 -12.743 1.00 96.62 85 VAL A CA 1
ATOM 650 C C . VAL A 1 85 ? -1.241 4.592 -11.481 1.00 96.62 85 VAL A C 1
ATOM 652 O O . VAL A 1 85 ? -0.714 4.704 -10.373 1.00 96.62 85 VAL A O 1
ATOM 655 N N . ASP A 1 86 ? -2.551 4.457 -11.655 1.00 97.88 86 ASP A N 1
ATOM 656 C CA . ASP A 1 86 ? -3.481 4.317 -10.541 1.00 97.88 86 ASP A CA 1
ATOM 657 C C . ASP A 1 86 ? -3.610 2.854 -10.105 1.00 97.88 86 ASP A C 1
ATOM 659 O O . ASP A 1 86 ? -3.575 1.921 -10.915 1.00 97.88 86 ASP A O 1
ATOM 663 N N . PHE A 1 87 ? -3.776 2.648 -8.803 1.00 98.00 87 PHE A N 1
ATOM 664 C CA . PHE A 1 87 ? -3.938 1.334 -8.201 1.00 98.00 87 PHE A CA 1
ATOM 665 C C . PHE A 1 87 ? -4.940 1.357 -7.046 1.00 98.00 87 PHE A C 1
ATOM 667 O O . PHE A 1 87 ? -5.246 2.394 -6.454 1.00 98.00 87 PHE A O 1
ATOM 674 N N . SER A 1 88 ? -5.435 0.178 -6.694 1.00 98.12 88 SER A N 1
ATOM 675 C CA . SER A 1 88 ? -6.252 -0.030 -5.505 1.00 98.12 88 SER A CA 1
ATOM 676 C C . SER A 1 88 ? -5.949 -1.386 -4.884 1.00 98.12 88 SER A C 1
ATOM 678 O O . SER A 1 88 ? -5.363 -2.262 -5.522 1.00 98.12 88 SER A O 1
ATOM 680 N N . SER A 1 89 ? -6.389 -1.593 -3.649 1.00 98.12 89 SER A N 1
ATOM 681 C CA . SER A 1 89 ? -6.426 -2.917 -3.046 1.00 98.12 89 SER A CA 1
ATOM 682 C C . SER A 1 89 ? -7.366 -3.825 -3.843 1.00 98.12 89 SER A C 1
ATOM 684 O O . SER A 1 89 ? -8.515 -3.453 -4.084 1.00 98.12 89 SER A O 1
ATOM 686 N N . SER A 1 90 ? -6.894 -5.005 -4.239 1.00 97.50 90 SER A N 1
ATOM 687 C CA . SER A 1 90 ? -7.729 -6.101 -4.750 1.00 97.50 90 SER A CA 1
ATOM 688 C C . SER A 1 90 ? -8.378 -6.884 -3.604 1.00 97.50 90 SER A C 1
ATOM 690 O O . SER A 1 90 ? -9.479 -7.411 -3.752 1.00 97.50 90 SER A O 1
ATOM 692 N N . ARG A 1 91 ? -7.720 -6.904 -2.438 1.00 97.19 91 ARG A N 1
ATOM 693 C CA . ARG A 1 91 ? -8.251 -7.359 -1.148 1.00 97.19 91 ARG A CA 1
ATOM 694 C C . ARG A 1 91 ? -7.694 -6.486 -0.016 1.00 97.19 91 ARG A C 1
ATOM 696 O O . ARG A 1 91 ? -6.585 -5.967 -0.175 1.00 97.19 91 ARG A O 1
ATOM 703 N N . PRO A 1 92 ? -8.412 -6.333 1.111 1.00 97.94 92 PRO A N 1
ATOM 704 C CA . PRO A 1 92 ? -7.932 -5.545 2.240 1.00 97.94 92 PRO A CA 1
ATOM 705 C C . PRO A 1 92 ? -6.531 -5.960 2.696 1.00 97.94 92 PRO A C 1
ATOM 707 O O . PRO A 1 92 ? -6.172 -7.138 2.669 1.00 97.94 92 PRO A O 1
ATOM 710 N N . TYR A 1 93 ? -5.757 -4.981 3.160 1.00 98.25 93 TYR A N 1
ATOM 711 C CA . TYR A 1 93 ? -4.533 -5.228 3.904 1.00 98.25 93 TYR A CA 1
ATOM 712 C C . TYR A 1 93 ? -4.854 -5.516 5.365 1.00 98.25 93 TYR A C 1
ATOM 714 O O . TYR A 1 93 ? -5.497 -4.695 6.021 1.00 98.25 93 TYR A O 1
ATOM 722 N N . HIS A 1 94 ? -4.373 -6.630 5.899 1.00 98.38 94 HIS A N 1
ATOM 723 C CA . HIS A 1 94 ? -4.547 -7.002 7.298 1.00 98.38 94 HIS A CA 1
ATOM 724 C C . HIS A 1 94 ? -3.281 -6.706 8.094 1.00 98.38 94 HIS A C 1
ATOM 726 O O . HIS A 1 94 ? -2.316 -7.456 8.015 1.00 98.38 94 HIS A O 1
ATOM 732 N N . PHE A 1 95 ? -3.288 -5.648 8.905 1.00 97.88 95 PHE A N 1
ATOM 733 C CA . PHE A 1 95 ? -2.239 -5.418 9.900 1.00 97.88 95 PHE A CA 1
ATOM 734 C C . PHE A 1 95 ? -2.553 -6.230 11.160 1.00 97.88 95 PHE A C 1
ATOM 736 O O . PHE A 1 95 ? -3.513 -5.925 11.876 1.00 97.88 95 PHE A O 1
ATOM 743 N N . VAL A 1 96 ? -1.749 -7.254 11.439 1.00 97.75 96 VAL A N 1
ATOM 744 C CA . VAL A 1 96 ? -1.938 -8.182 12.562 1.00 97.75 96 VAL A CA 1
ATOM 745 C C . VAL A 1 96 ? -0.942 -7.852 13.665 1.00 97.75 96 VAL A C 1
ATOM 747 O O . VAL A 1 96 ? 0.267 -7.927 13.459 1.00 97.75 96 VAL A O 1
ATOM 750 N N . SER A 1 97 ? -1.441 -7.487 14.847 1.00 96.75 97 SER A N 1
ATOM 751 C CA . SER A 1 97 ? -0.588 -7.188 16.003 1.00 96.75 97 SER A CA 1
ATOM 752 C C . SER A 1 97 ? 0.199 -8.424 16.452 1.00 96.75 97 SER A C 1
ATOM 754 O O . SER A 1 97 ? -0.386 -9.472 16.721 1.00 96.75 97 SER A O 1
ATOM 756 N N . SER A 1 98 ? 1.517 -8.284 16.593 1.00 94.75 98 SER A N 1
ATOM 757 C CA . SER A 1 98 ? 2.402 -9.334 17.109 1.00 94.75 98 SER A CA 1
ATOM 758 C C . SER A 1 98 ? 2.187 -9.599 18.602 1.00 94.75 98 SER A C 1
ATOM 760 O O . SER A 1 98 ? 2.413 -10.716 19.056 1.00 94.75 98 SER A O 1
ATOM 762 N N . ASP A 1 99 ? 1.732 -8.593 19.357 1.00 91.00 99 ASP A N 1
ATOM 763 C CA . ASP A 1 99 ? 1.480 -8.714 20.800 1.00 91.00 99 ASP A CA 1
ATOM 764 C C . ASP A 1 99 ? 0.169 -9.467 21.092 1.00 91.00 99 ASP A C 1
ATOM 766 O O . ASP A 1 99 ? 0.047 -10.161 22.100 1.00 91.00 99 ASP A O 1
ATOM 770 N N . ASP A 1 100 ? -0.829 -9.332 20.212 1.00 95.00 100 ASP A N 1
ATOM 771 C CA . ASP A 1 100 ? -2.093 -10.066 20.288 1.00 95.00 100 ASP A CA 1
ATOM 772 C C . ASP A 1 100 ? -2.700 -10.226 18.881 1.00 95.00 100 ASP A C 1
ATOM 774 O O . ASP A 1 100 ? -3.386 -9.308 18.409 1.00 95.00 100 ASP A O 1
ATOM 778 N N . PRO A 1 101 ? -2.520 -11.395 18.233 1.00 95.69 101 PRO A N 1
ATOM 779 C CA . PRO A 1 101 ? -2.988 -11.656 16.868 1.00 95.69 101 PRO A CA 1
ATOM 780 C C . PRO A 1 101 ? -4.503 -11.537 16.667 1.00 95.69 101 PRO A C 1
ATOM 782 O O . PRO A 1 101 ? -4.976 -11.486 15.536 1.00 95.69 101 PRO A O 1
ATOM 785 N N . ARG A 1 102 ? -5.294 -11.464 17.747 1.00 96.38 102 ARG A N 1
ATOM 786 C CA . ARG A 1 102 ? -6.738 -11.189 17.659 1.00 96.38 102 ARG A CA 1
ATOM 787 C C . ARG A 1 102 ? -7.027 -9.732 17.307 1.00 96.38 102 ARG A C 1
ATOM 789 O O . ARG A 1 102 ? -8.171 -9.412 16.987 1.00 96.38 102 ARG A O 1
ATOM 796 N N . ASN A 1 103 ? -6.041 -8.841 17.403 1.00 96.88 103 ASN A N 1
ATOM 797 C CA . ASN A 1 103 ? -6.148 -7.446 17.001 1.00 96.88 103 ASN A CA 1
ATOM 798 C C . ASN A 1 103 ? -5.688 -7.279 15.550 1.00 96.88 103 ASN A C 1
ATOM 800 O O . ASN A 1 103 ? -4.494 -7.109 15.293 1.00 96.88 103 ASN A O 1
ATOM 804 N N . VAL A 1 104 ? -6.653 -7.263 14.631 1.00 98.06 104 VAL A N 1
ATOM 805 C CA . VAL A 1 104 ? -6.425 -7.038 13.201 1.00 98.06 104 VAL A CA 1
ATOM 806 C C . VAL A 1 104 ? -7.046 -5.709 12.791 1.00 98.06 104 VAL A C 1
ATOM 808 O O . VAL A 1 104 ? -8.244 -5.494 12.989 1.00 98.06 104 VAL A O 1
ATOM 811 N N . LEU A 1 105 ? -6.232 -4.815 12.229 1.00 98.06 105 LEU A N 1
ATOM 812 C CA . LEU A 1 105 ? -6.715 -3.646 11.495 1.00 98.06 105 LEU A CA 1
ATOM 813 C C . LEU A 1 105 ? -6.722 -4.002 10.006 1.00 98.06 105 LEU A C 1
ATOM 815 O O . LEU A 1 105 ? -5.664 -4.077 9.387 1.00 98.06 105 LEU A O 1
ATOM 819 N N . ALA A 1 106 ? -7.908 -4.226 9.448 1.00 98.12 106 ALA A N 1
ATOM 820 C CA . ALA A 1 106 ? -8.103 -4.442 8.021 1.00 98.12 106 ALA A CA 1
ATOM 821 C C . ALA A 1 106 ? -8.304 -3.100 7.311 1.00 98.12 106 ALA A C 1
ATOM 823 O O . ALA A 1 106 ? -9.075 -2.262 7.785 1.00 98.12 106 ALA A O 1
ATOM 824 N N . CYS A 1 107 ? -7.645 -2.868 6.179 1.00 98.19 107 CYS A N 1
ATOM 825 C CA . CYS A 1 107 ? -7.791 -1.631 5.415 1.00 98.19 107 CYS A CA 1
ATOM 826 C C . CYS A 1 107 ? -7.907 -1.882 3.915 1.00 98.19 107 CYS A C 1
ATOM 828 O O . CYS A 1 107 ? -7.024 -2.488 3.313 1.00 98.19 107 CYS A O 1
ATOM 830 N N . ASN A 1 108 ? -8.942 -1.316 3.302 1.00 98.06 108 ASN A N 1
ATOM 831 C CA . ASN A 1 108 ? -8.937 -1.066 1.865 1.00 98.06 108 ASN A CA 1
ATOM 832 C C . ASN A 1 108 ? -8.070 0.160 1.579 1.00 98.06 108 ASN A C 1
ATOM 834 O O . ASN A 1 108 ? -7.978 1.064 2.413 1.00 98.06 108 ASN A O 1
ATOM 838 N N . TYR A 1 109 ? -7.460 0.221 0.400 1.00 98.12 109 TYR A N 1
ATOM 839 C CA . TYR A 1 109 ? -6.671 1.383 -0.002 1.00 98.12 109 TYR A CA 1
ATOM 840 C C . TYR A 1 109 ? -6.839 1.691 -1.485 1.00 98.12 109 TYR A C 1
ATOM 842 O O . TYR A 1 109 ? -6.913 0.789 -2.314 1.00 98.12 109 TYR A O 1
ATOM 850 N N . GLY A 1 110 ? -6.975 2.974 -1.826 1.00 97.31 110 GLY A N 1
ATOM 851 C CA . GLY A 1 110 ? -7.241 3.406 -3.207 1.00 97.31 110 GLY A CA 1
ATOM 852 C C . GLY A 1 110 ? -8.585 2.938 -3.793 1.00 97.31 110 GLY A C 1
ATOM 853 O O . GLY A 1 110 ? -8.825 3.084 -4.986 1.00 97.31 110 GLY A O 1
ATOM 854 N N . VAL A 1 111 ? -9.477 2.356 -2.985 1.00 96.94 111 VAL A N 1
ATOM 855 C CA . VAL A 1 111 ? -10.812 1.919 -3.424 1.00 96.94 111 VAL A CA 1
ATOM 856 C C . VAL A 1 111 ? -11.793 3.074 -3.257 1.00 96.94 111 VAL A C 1
ATOM 858 O O . VAL A 1 111 ? -12.125 3.434 -2.134 1.00 96.94 111 VAL A O 1
ATOM 861 N N . ILE A 1 112 ? -12.280 3.641 -4.361 1.00 96.38 112 ILE A N 1
ATOM 862 C CA . ILE A 1 112 ? -13.164 4.827 -4.371 1.00 96.38 112 ILE A CA 1
ATOM 863 C C . ILE A 1 112 ? -14.668 4.502 -4.336 1.00 96.38 112 ILE A C 1
ATOM 865 O O . ILE A 1 112 ? -15.510 5.377 -4.517 1.00 96.38 112 ILE A O 1
ATOM 869 N N . THR A 1 113 ? -15.020 3.239 -4.108 1.00 93.31 113 THR A N 1
ATOM 870 C CA . THR A 1 113 ? -16.404 2.745 -4.032 1.00 93.31 113 THR A CA 1
ATOM 871 C C . THR A 1 113 ? -16.660 2.037 -2.700 1.00 93.31 113 THR A C 1
ATOM 873 O O . THR A 1 113 ? -15.720 1.572 -2.060 1.00 93.31 113 THR A O 1
ATOM 876 N N . GLY A 1 114 ? -17.926 1.892 -2.301 1.00 86.88 114 GLY A N 1
ATOM 877 C CA . GLY A 1 114 ? -18.325 1.209 -1.061 1.00 86.88 114 GLY A CA 1
ATOM 878 C C . GLY A 1 114 ? -18.659 2.172 0.082 1.00 86.88 114 GLY A C 1
ATOM 879 O O . GLY A 1 114 ? -18.887 3.356 -0.155 1.00 86.88 114 GLY A O 1
ATOM 880 N N . ASP A 1 115 ? -18.707 1.654 1.312 1.00 81.88 115 ASP A N 1
ATOM 881 C CA . ASP A 1 115 ? -19.244 2.385 2.475 1.00 81.88 115 ASP A CA 1
ATOM 882 C C . ASP A 1 115 ? -18.285 3.444 3.039 1.00 81.88 115 ASP A C 1
ATOM 884 O O . ASP A 1 115 ? -18.713 4.503 3.498 1.00 81.88 115 ASP A O 1
ATOM 888 N N . LEU A 1 116 ? -16.978 3.172 2.995 1.00 88.81 116 LEU A N 1
ATOM 889 C CA . LEU A 1 116 ? -15.913 4.098 3.396 1.00 88.81 116 LEU A CA 1
ATOM 890 C C . LEU A 1 116 ? -14.891 4.230 2.255 1.00 88.81 116 LEU A C 1
ATOM 892 O O . LEU A 1 116 ? -13.757 3.762 2.390 1.00 88.81 116 LEU A O 1
ATOM 896 N N . PRO A 1 117 ? -15.281 4.840 1.120 1.00 93.81 117 PRO A N 1
ATOM 897 C CA . PRO A 1 117 ? -14.434 4.916 -0.064 1.00 93.81 117 PRO A CA 1
ATOM 898 C C . PRO A 1 117 ? -13.246 5.837 0.195 1.00 93.81 117 PRO A C 1
ATOM 900 O O . PRO A 1 117 ? -13.401 6.855 0.864 1.00 93.81 117 PRO A O 1
ATOM 903 N N . ALA A 1 118 ? -12.071 5.520 -0.333 1.00 96.38 118 ALA A N 1
ATOM 904 C CA . ALA A 1 118 ? -10.958 6.458 -0.411 1.00 96.38 118 ALA A CA 1
ATOM 905 C C . ALA A 1 118 ? -11.358 7.713 -1.206 1.00 96.38 118 ALA A C 1
ATOM 907 O O . ALA A 1 118 ? -12.239 7.677 -2.066 1.00 96.38 118 ALA A O 1
ATOM 908 N N . SER A 1 119 ? -10.697 8.831 -0.919 1.00 96.75 119 SER A N 1
ATOM 909 C CA . SER A 1 119 ? -10.897 10.101 -1.630 1.00 96.75 119 SER A CA 1
ATOM 910 C C . SER A 1 119 ? -10.481 10.045 -3.103 1.00 96.75 119 SER A C 1
ATOM 912 O O . SER A 1 119 ? -11.048 10.760 -3.926 1.00 96.75 119 SER A O 1
ATOM 914 N N . GLN A 1 120 ? -9.514 9.189 -3.432 1.00 96.88 120 GLN A N 1
ATOM 915 C CA . GLN A 1 120 ? -8.994 8.955 -4.775 1.00 96.88 120 GLN A CA 1
ATOM 916 C C . GLN A 1 120 ? -8.351 7.559 -4.853 1.00 96.88 120 GLN A C 1
ATOM 918 O O . GLN A 1 120 ? -8.073 6.960 -3.803 1.00 96.88 120 GLN A O 1
ATOM 923 N N . PRO A 1 121 ? -8.098 7.030 -6.064 1.00 97.56 121 PRO A N 1
ATOM 924 C CA . PRO A 1 121 ? -7.239 5.866 -6.230 1.00 97.56 121 PRO A CA 1
ATOM 925 C C . PRO A 1 121 ? -5.855 6.089 -5.610 1.00 97.56 121 PRO A C 1
ATOM 927 O O . PRO A 1 121 ? -5.417 7.223 -5.403 1.00 97.56 121 PRO A O 1
ATOM 930 N N . GLY A 1 122 ? -5.159 4.997 -5.303 1.00 98.19 122 GLY A N 1
ATOM 931 C CA . GLY A 1 122 ? -3.735 5.080 -5.013 1.00 98.19 122 GLY A CA 1
ATOM 932 C C . GLY A 1 122 ? -2.971 5.430 -6.287 1.00 98.19 122 GLY A C 1
ATOM 933 O O . GLY A 1 122 ? -3.399 5.061 -7.376 1.00 98.19 122 GLY A O 1
ATOM 934 N N . THR A 1 123 ? -1.829 6.095 -6.157 1.00 98.19 123 THR A N 1
ATOM 935 C CA . THR A 1 123 ? -0.960 6.430 -7.290 1.00 98.19 123 THR A CA 1
ATOM 936 C C . THR A 1 123 ? 0.418 5.822 -7.087 1.00 98.19 123 THR A C 1
ATOM 938 O O . THR A 1 123 ? 1.039 6.005 -6.037 1.00 98.19 123 THR A O 1
ATOM 941 N N . ALA A 1 124 ? 0.896 5.096 -8.093 1.00 97.50 124 ALA A N 1
ATOM 942 C CA . ALA A 1 124 ? 2.270 4.640 -8.198 1.00 97.50 124 ALA A CA 1
ATOM 943 C C . ALA A 1 124 ? 3.018 5.527 -9.203 1.00 97.50 124 ALA A C 1
ATOM 945 O O . ALA A 1 124 ? 2.556 5.709 -10.329 1.00 97.50 124 ALA A O 1
ATOM 946 N N . THR A 1 125 ? 4.166 6.072 -8.805 1.00 97.06 125 THR A N 1
ATOM 947 C CA . THR A 1 125 ? 5.030 6.911 -9.654 1.00 97.06 125 THR A CA 1
ATOM 948 C C . THR A 1 125 ? 6.423 6.306 -9.707 1.00 97.06 125 THR A C 1
ATOM 950 O O . THR A 1 125 ? 6.985 5.979 -8.661 1.00 97.06 125 THR A O 1
ATOM 953 N N . PHE A 1 126 ? 6.973 6.157 -10.908 1.00 94.31 126 PHE A N 1
ATOM 954 C CA . PHE A 1 126 ? 8.313 5.629 -11.127 1.00 94.31 126 PHE A CA 1
ATOM 955 C C . PHE A 1 126 ? 9.306 6.791 -11.189 1.00 94.31 126 PHE A C 1
ATOM 957 O O . PHE A 1 126 ? 9.166 7.703 -12.001 1.00 94.31 126 PHE A O 1
ATOM 964 N N . HIS A 1 127 ? 10.320 6.742 -10.331 1.00 93.31 127 HIS A N 1
ATOM 965 C CA . HIS A 1 127 ? 11.385 7.736 -10.245 1.00 93.31 127 HIS A CA 1
ATOM 966 C C . HIS A 1 127 ? 12.674 7.111 -10.751 1.00 93.31 127 HIS A C 1
ATOM 968 O O . HIS A 1 127 ? 13.185 6.184 -10.121 1.00 93.31 127 HIS A O 1
ATOM 974 N N . SER A 1 128 ? 13.174 7.599 -11.885 1.00 90.56 128 SER A N 1
ATOM 975 C CA . SER A 1 128 ? 14.490 7.224 -12.410 1.00 90.56 128 SER A CA 1
ATOM 976 C C . SER A 1 128 ? 15.561 7.466 -11.344 1.00 90.56 128 SER A C 1
ATOM 978 O O . SER A 1 128 ? 15.579 8.527 -10.710 1.00 90.56 128 SER A O 1
ATOM 980 N N . ILE A 1 129 ? 16.425 6.477 -11.121 1.00 88.31 129 ILE A N 1
ATOM 981 C CA . ILE A 1 129 ? 17.606 6.621 -10.262 1.00 88.31 129 ILE A CA 1
ATOM 982 C C . ILE A 1 129 ? 18.921 6.556 -11.035 1.00 88.31 129 ILE A C 1
ATOM 984 O O . ILE A 1 129 ? 19.956 6.865 -10.445 1.00 88.31 129 ILE A O 1
ATOM 988 N N . ASP A 1 130 ? 18.897 6.202 -12.322 1.00 74.75 130 ASP A N 1
ATOM 989 C CA . ASP A 1 130 ? 20.077 6.209 -13.178 1.00 74.75 130 ASP A CA 1
ATOM 990 C C . ASP A 1 130 ? 19.805 6.994 -14.470 1.00 74.75 130 ASP A C 1
ATOM 992 O O . ASP A 1 130 ? 19.469 6.463 -15.525 1.00 74.75 130 ASP A O 1
ATOM 996 N N . SER A 1 131 ? 19.998 8.314 -14.403 1.00 59.53 131 SER A N 1
ATOM 997 C CA . SER A 1 131 ? 19.787 9.219 -15.542 1.00 59.53 131 SER A CA 1
ATOM 998 C C . SER A 1 131 ? 20.794 9.028 -16.690 1.00 59.53 131 SER A C 1
ATOM 1000 O O . SER A 1 131 ? 20.821 9.844 -17.609 1.00 59.53 131 SER A O 1
ATOM 1002 N N . GLY A 1 132 ? 21.683 8.031 -16.599 1.00 53.50 132 GLY A N 1
ATOM 1003 C CA . GLY A 1 132 ? 22.625 7.643 -17.648 1.00 53.50 132 GLY A CA 1
ATOM 1004 C C . GLY A 1 132 ? 22.039 6.689 -18.691 1.00 53.50 132 GLY A C 1
ATOM 1005 O O . GLY A 1 132 ? 22.753 6.336 -19.631 1.00 53.50 132 GLY A O 1
ATOM 1006 N N . ALA A 1 133 ? 20.777 6.268 -18.533 1.00 55.44 133 ALA A N 1
ATOM 1007 C CA . ALA A 1 133 ? 20.059 5.525 -19.560 1.00 55.44 133 ALA A CA 1
ATOM 1008 C C . ALA A 1 133 ? 20.062 6.312 -20.879 1.00 55.44 133 ALA A C 1
ATOM 1010 O O . ALA A 1 133 ? 19.910 7.537 -20.891 1.00 55.44 133 ALA A O 1
ATOM 1011 N N . ASP A 1 134 ? 20.270 5.594 -21.983 1.00 59.09 134 ASP A N 1
ATOM 1012 C CA . ASP A 1 134 ? 20.162 6.151 -23.326 1.00 59.09 134 ASP A CA 1
ATOM 1013 C C . ASP A 1 134 ? 18.837 6.935 -23.424 1.00 59.09 134 ASP A C 1
ATOM 1015 O O . ASP A 1 134 ? 17.787 6.359 -23.120 1.00 59.09 134 ASP A O 1
ATOM 1019 N N . PRO A 1 135 ? 18.841 8.233 -23.785 1.00 58.66 135 PRO A N 1
ATOM 1020 C CA . PRO A 1 135 ? 17.607 9.004 -23.935 1.00 58.66 135 PRO A CA 1
ATOM 1021 C C . PRO A 1 135 ? 16.628 8.369 -24.936 1.00 58.66 135 PRO A C 1
ATOM 1023 O O . PRO A 1 135 ? 15.429 8.640 -24.856 1.00 58.66 135 PRO A O 1
ATOM 1026 N N . ASP A 1 136 ? 17.114 7.492 -25.820 1.00 62.38 136 ASP A N 1
ATOM 1027 C CA . ASP A 1 136 ? 16.301 6.723 -26.760 1.00 62.38 136 ASP A CA 1
ATOM 1028 C C . ASP A 1 136 ? 15.773 5.387 -26.175 1.00 62.38 136 ASP A C 1
ATOM 1030 O O . ASP A 1 136 ? 14.909 4.750 -26.782 1.00 62.38 136 ASP A O 1
ATOM 1034 N N . SER A 1 137 ? 16.224 4.973 -24.979 1.00 60.25 137 SER A N 1
ATOM 1035 C CA . SER A 1 137 ? 15.782 3.764 -24.254 1.00 60.25 137 SER A CA 1
ATOM 1036 C C . SER A 1 137 ? 15.554 4.019 -22.748 1.00 60.25 137 SER A C 1
ATOM 1038 O O . SER A 1 137 ? 16.240 3.457 -21.889 1.00 60.25 137 SER A O 1
ATOM 1040 N N . PRO A 1 138 ? 14.523 4.803 -22.368 1.00 57.66 138 PRO A N 1
ATOM 1041 C CA . PRO A 1 138 ? 14.175 5.054 -20.961 1.00 57.66 138 PRO A CA 1
ATOM 1042 C C . PRO A 1 138 ? 13.724 3.796 -20.190 1.00 57.66 138 PRO A C 1
ATOM 1044 O O . PRO A 1 138 ? 13.401 3.872 -19.009 1.00 57.66 138 PRO A O 1
ATOM 1047 N N . LEU A 1 139 ? 13.660 2.636 -20.847 1.00 64.19 139 LEU A N 1
ATOM 1048 C CA . LEU A 1 139 ? 13.200 1.366 -20.283 1.00 64.19 139 LEU A CA 1
ATOM 1049 C C . LEU A 1 139 ? 14.337 0.510 -19.714 1.00 64.19 139 LEU A C 1
ATOM 1051 O O . LEU A 1 139 ? 14.065 -0.406 -18.942 1.00 64.19 139 LEU A O 1
ATOM 1055 N N . ASP A 1 140 ? 15.591 0.829 -20.047 1.00 69.44 140 ASP A N 1
ATOM 1056 C CA . ASP A 1 140 ? 16.773 0.180 -19.460 1.00 69.44 140 ASP A CA 1
ATOM 1057 C C . ASP A 1 140 ? 17.167 0.773 -18.098 1.00 69.44 140 ASP A C 1
ATOM 1059 O O . ASP A 1 140 ? 18.030 0.233 -17.391 1.00 69.44 140 ASP A O 1
ATOM 1063 N N . ASP A 1 141 ? 16.511 1.871 -17.728 1.00 83.38 141 ASP A N 1
ATOM 1064 C CA . ASP A 1 141 ? 16.717 2.587 -16.484 1.00 83.38 141 ASP A CA 1
ATOM 1065 C C . ASP A 1 141 ? 16.271 1.756 -15.271 1.00 83.38 141 ASP A C 1
ATOM 1067 O O . ASP A 1 141 ? 15.483 0.804 -15.336 1.00 83.38 141 ASP A O 1
ATOM 1071 N N . THR A 1 142 ? 16.815 2.127 -14.125 1.00 91.31 142 THR A N 1
ATOM 1072 C CA . THR A 1 142 ? 16.417 1.611 -12.832 1.00 91.31 142 THR A CA 1
ATOM 1073 C C . THR A 1 142 ? 15.543 2.641 -12.134 1.00 91.31 142 THR A C 1
ATOM 1075 O O . THR A 1 142 ? 15.844 3.831 -12.111 1.00 91.31 142 THR A O 1
ATOM 1078 N N . PHE A 1 143 ? 14.467 2.176 -11.509 1.00 93.44 143 PHE A N 1
ATOM 1079 C CA . PHE A 1 143 ? 13.483 3.032 -10.864 1.00 93.44 143 PHE A CA 1
ATOM 1080 C C . PHE A 1 143 ? 13.354 2.735 -9.374 1.00 93.44 143 PHE A C 1
ATOM 1082 O O . PHE A 1 143 ? 13.504 1.598 -8.924 1.00 93.44 143 PHE A O 1
ATOM 1089 N N . ILE A 1 144 ? 12.982 3.757 -8.612 1.00 95.94 144 ILE A N 1
ATOM 1090 C CA . ILE A 1 144 ? 12.295 3.609 -7.329 1.00 95.94 144 ILE A CA 1
ATOM 1091 C C . ILE A 1 144 ? 10.830 3.941 -7.570 1.00 95.94 144 ILE A C 1
ATOM 1093 O O . ILE A 1 144 ? 10.521 4.979 -8.148 1.00 95.94 144 ILE A O 1
ATOM 1097 N N . ILE A 1 145 ? 9.916 3.088 -7.119 1.00 96.62 145 ILE A N 1
ATOM 1098 C CA . ILE A 1 145 ? 8.483 3.360 -7.216 1.00 96.62 145 ILE A CA 1
ATOM 1099 C C . ILE A 1 145 ? 7.999 3.915 -5.885 1.00 96.62 145 ILE A C 1
ATOM 1101 O O . ILE A 1 145 ? 8.200 3.295 -4.837 1.00 96.62 145 ILE A O 1
ATOM 1105 N N . SER A 1 146 ? 7.331 5.067 -5.932 1.00 98.00 146 SER A N 1
ATOM 1106 C CA . SER A 1 146 ? 6.553 5.580 -4.810 1.00 98.00 146 SER A CA 1
ATOM 1107 C C . SER A 1 146 ? 5.088 5.205 -4.972 1.00 98.00 146 SER A C 1
ATOM 1109 O O . SER A 1 146 ? 4.466 5.616 -5.948 1.00 98.00 146 SER A O 1
ATOM 1111 N N . PHE A 1 147 ? 4.530 4.491 -4.003 1.00 97.94 147 PHE A N 1
ATOM 1112 C CA . PHE A 1 147 ? 3.105 4.194 -3.914 1.00 97.94 147 PHE A CA 1
ATOM 1113 C C . PHE A 1 147 ? 2.490 5.076 -2.836 1.00 97.94 147 PHE A C 1
ATOM 1115 O O . PHE A 1 147 ? 2.887 4.993 -1.675 1.00 97.94 147 PHE A O 1
ATOM 1122 N N . LEU A 1 148 ? 1.521 5.905 -3.206 1.00 98.56 148 LEU A N 1
ATOM 1123 C CA . LEU A 1 148 ? 0.776 6.748 -2.280 1.00 98.56 148 LEU A CA 1
ATOM 1124 C C . LEU A 1 148 ? -0.698 6.362 -2.326 1.00 98.56 148 LEU A C 1
ATOM 1126 O O . LEU A 1 148 ? -1.320 6.451 -3.380 1.00 98.56 148 LEU A O 1
ATOM 1130 N N . ALA A 1 149 ? -1.271 5.963 -1.194 1.00 98.50 149 ALA A N 1
ATOM 1131 C CA . ALA A 1 149 ? -2.696 5.662 -1.112 1.00 98.50 149 ALA A CA 1
ATOM 1132 C C . ALA A 1 149 ? -3.293 6.060 0.236 1.00 98.50 149 ALA A C 1
ATOM 1134 O O . ALA A 1 149 ? -2.620 6.059 1.269 1.00 98.50 149 ALA A O 1
ATOM 1135 N N . GLU A 1 150 ? -4.586 6.370 0.218 1.00 98.56 150 GLU A N 1
ATOM 1136 C CA . GLU A 1 150 ? -5.386 6.485 1.429 1.00 98.56 150 GLU A CA 1
ATOM 1137 C C . GLU A 1 150 ? -5.860 5.097 1.862 1.00 98.56 150 GLU A C 1
ATOM 1139 O O . GLU A 1 150 ? -6.532 4.405 1.098 1.00 98.56 150 GLU A O 1
ATOM 1144 N N . PHE A 1 151 ? -5.537 4.717 3.095 1.00 98.25 151 PHE A N 1
ATOM 1145 C CA . PHE A 1 151 ? -5.989 3.498 3.748 1.00 98.25 151 PHE A CA 1
ATOM 1146 C C . PHE A 1 151 ? -7.205 3.812 4.614 1.00 98.25 151 PHE A C 1
ATOM 1148 O O . PHE A 1 151 ? -7.156 4.687 5.486 1.00 98.25 151 PHE A O 1
ATOM 1155 N N . ARG A 1 152 ? -8.294 3.077 4.387 1.00 97.94 152 ARG A N 1
ATOM 1156 C CA . ARG A 1 152 ? -9.548 3.191 5.133 1.00 97.94 152 ARG A CA 1
ATOM 1157 C C . ARG A 1 152 ? -9.930 1.850 5.753 1.00 97.94 152 ARG A C 1
ATOM 1159 O O . ARG A 1 152 ? -9.859 0.834 5.060 1.00 97.94 152 ARG A O 1
ATOM 1166 N N . PRO A 1 153 ? -10.346 1.818 7.033 1.00 97.19 153 PRO A N 1
ATOM 1167 C CA . PRO A 1 153 ? -10.734 0.577 7.683 1.00 97.19 153 PRO A CA 1
ATOM 1168 C C . PRO A 1 153 ? -11.842 -0.171 6.932 1.00 97.19 153 PRO A C 1
ATOM 1170 O O . PRO A 1 153 ? -12.929 0.366 6.719 1.00 97.19 153 PRO A O 1
ATOM 1173 N N . ALA A 1 154 ? -11.587 -1.435 6.603 1.00 96.88 154 ALA A N 1
ATOM 1174 C CA . ALA A 1 154 ? -12.611 -2.381 6.181 1.00 96.88 154 ALA A CA 1
ATOM 1175 C C . ALA A 1 154 ? -13.282 -2.923 7.450 1.00 96.88 154 ALA A C 1
ATOM 1177 O O . ALA A 1 154 ? -12.881 -3.947 7.992 1.00 96.88 154 ALA A O 1
ATOM 1178 N N . LEU A 1 155 ? -14.235 -2.161 8.004 1.00 95.69 155 LEU A N 1
ATOM 1179 C CA . LEU A 1 155 ? -14.717 -2.350 9.381 1.00 95.69 155 LEU A CA 1
ATOM 1180 C C . LEU A 1 155 ? -15.199 -3.774 9.693 1.00 95.69 155 LEU A C 1
ATOM 1182 O O . LEU A 1 155 ? -15.025 -4.227 10.825 1.00 95.69 155 LEU A O 1
ATOM 1186 N N . ASP A 1 156 ? -15.798 -4.458 8.720 1.00 96.12 156 ASP A N 1
ATOM 1187 C CA . ASP A 1 156 ? -16.286 -5.830 8.884 1.00 96.12 156 ASP A CA 1
ATOM 1188 C C . ASP A 1 156 ? -15.164 -6.871 9.011 1.00 96.12 156 ASP A C 1
ATOM 1190 O O . ASP A 1 156 ? -15.376 -7.891 9.667 1.00 96.12 156 ASP A O 1
ATOM 1194 N N . ASP A 1 157 ? -13.970 -6.567 8.503 1.00 97.25 157 ASP A N 1
ATOM 1195 C CA . ASP A 1 157 ? -12.786 -7.434 8.554 1.00 97.25 157 ASP A CA 1
ATOM 1196 C C . ASP A 1 157 ? -11.855 -7.082 9.731 1.00 97.25 157 ASP A C 1
ATOM 1198 O O . ASP A 1 157 ? -10.893 -7.790 10.033 1.00 97.25 157 ASP A O 1
ATOM 1202 N N . CYS A 1 158 ? -12.137 -5.987 10.445 1.00 97.81 158 CYS A N 1
ATOM 1203 C CA . CYS A 1 158 ? -11.393 -5.606 11.640 1.00 97.81 158 CYS A CA 1
ATOM 1204 C C . CYS A 1 158 ? -11.810 -6.433 12.869 1.00 97.81 158 CYS A C 1
ATOM 1206 O O . CYS A 1 158 ? -12.993 -6.685 13.118 1.00 97.81 158 CYS A O 1
ATOM 1208 N N . SER A 1 159 ? -10.850 -6.747 13.742 1.00 97.62 159 SER A N 1
ATOM 1209 C CA . SER A 1 159 ? -11.078 -7.576 14.934 1.00 97.62 159 SER A CA 1
ATOM 1210 C C . SER A 1 159 ? -10.439 -7.010 16.210 1.00 97.62 159 SER A C 1
ATOM 1212 O O . SER A 1 159 ? -9.711 -6.012 16.204 1.00 97.62 159 SER A O 1
ATOM 1214 N N . GLY A 1 160 ? -10.756 -7.622 17.356 1.00 95.00 160 GLY A N 1
ATOM 1215 C CA . GLY A 1 160 ? -10.201 -7.235 18.655 1.00 95.00 160 GLY A CA 1
ATOM 1216 C C . GLY A 1 160 ? -10.526 -5.782 19.019 1.00 95.00 160 GLY A C 1
ATOM 1217 O O . GLY A 1 160 ? -11.682 -5.354 18.975 1.00 95.00 160 GLY A O 1
ATOM 1218 N N . LYS A 1 161 ? -9.508 -4.991 19.367 1.00 92.94 161 LYS A N 1
ATOM 1219 C CA . LYS A 1 161 ? -9.665 -3.555 19.659 1.00 92.94 161 LYS A CA 1
ATOM 1220 C C . LYS A 1 161 ? -10.093 -2.718 18.447 1.00 92.94 161 LYS A C 1
ATOM 1222 O O . LYS A 1 161 ? -10.635 -1.634 18.649 1.00 92.94 161 LYS A O 1
ATOM 1227 N N . PHE A 1 162 ? -9.900 -3.225 17.228 1.00 95.81 162 PHE A N 1
ATOM 1228 C CA . PHE A 1 162 ? -10.296 -2.569 15.979 1.00 95.81 162 PHE A CA 1
ATOM 1229 C C . PHE A 1 162 ? -11.663 -3.022 15.456 1.00 95.81 162 PHE A C 1
ATOM 1231 O O . PHE A 1 162 ? -12.134 -2.482 14.465 1.00 95.81 162 PHE A O 1
ATOM 1238 N N . HIS A 1 163 ? -12.333 -3.968 16.118 1.00 95.94 163 HIS A N 1
ATOM 1239 C CA . HIS A 1 163 ? -13.656 -4.447 15.710 1.00 95.94 163 HIS A CA 1
ATOM 1240 C C . HIS A 1 163 ? -14.662 -3.295 15.503 1.00 95.94 163 HIS A C 1
ATOM 1242 O O . HIS A 1 163 ? -14.675 -2.345 16.290 1.00 95.94 163 HIS A O 1
ATOM 1248 N N . LYS A 1 164 ? -15.568 -3.397 14.517 1.00 94.25 164 LYS A N 1
ATOM 1249 C CA . LYS A 1 164 ? -16.551 -2.351 14.124 1.00 94.25 164 LYS A CA 1
ATOM 1250 C C . LYS A 1 164 ? -17.461 -1.797 15.229 1.00 94.25 164 LYS A C 1
ATOM 1252 O O . LYS A 1 164 ? -18.041 -0.706 15.135 1.00 94.25 164 LYS A O 1
ATOM 1257 N N . SER A 1 165 ? -17.636 -2.543 16.320 1.00 93.12 165 SER A N 1
ATOM 1258 C CA . SER A 1 165 ? -18.346 -2.027 17.501 1.00 93.12 165 SER A CA 1
ATOM 1259 C C . SER A 1 165 ? -17.547 -0.937 18.233 1.00 93.12 165 SER A C 1
ATOM 1261 O O . SER A 1 165 ? -18.159 -0.070 18.864 1.00 93.12 165 SER A O 1
ATOM 1263 N N . ARG A 1 166 ? -16.214 -0.953 18.097 1.00 92.50 166 ARG A N 1
ATOM 1264 C CA . ARG A 1 166 ? -15.233 -0.052 18.713 1.00 92.50 166 ARG A CA 1
ATOM 1265 C C . ARG A 1 166 ? -14.659 0.947 17.709 1.00 92.50 166 ARG A C 1
ATOM 1267 O O . ARG A 1 166 ? -14.766 2.137 17.969 1.00 92.50 166 ARG A O 1
ATOM 1274 N N . LEU A 1 167 ? -14.102 0.505 16.581 1.00 94.44 167 LEU A N 1
ATOM 1275 C CA . LEU A 1 167 ? -13.619 1.388 15.511 1.00 94.44 167 LEU A CA 1
ATOM 1276 C C . LEU A 1 167 ? -14.801 1.845 14.650 1.00 94.44 167 LEU A C 1
ATOM 1278 O O . LEU A 1 167 ? -15.625 1.027 14.248 1.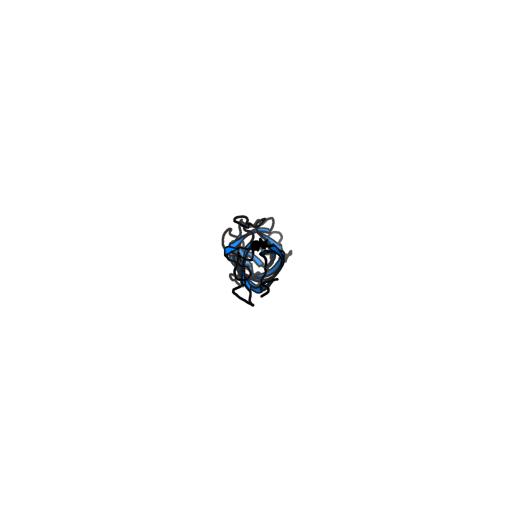00 94.44 167 LEU A O 1
ATOM 1282 N N . LYS A 1 168 ? -14.917 3.151 14.409 1.00 92.88 168 LYS A N 1
ATOM 1283 C CA . LYS A 1 168 ? -16.049 3.750 13.687 1.00 92.88 168 LYS A CA 1
ATOM 1284 C C . LYS A 1 168 ? -15.686 4.283 12.324 1.00 92.88 168 LYS A C 1
ATOM 1286 O O . LYS A 1 168 ? -16.474 4.127 11.402 1.00 92.88 168 LYS A O 1
ATOM 1291 N N . ASN A 1 169 ? -14.545 4.944 12.224 1.00 93.31 169 ASN A N 1
ATOM 1292 C CA . ASN A 1 169 ? -14.038 5.483 10.976 1.00 93.31 169 ASN A CA 1
ATOM 1293 C C . ASN A 1 169 ? -12.572 5.893 11.177 1.00 93.31 169 ASN A C 1
ATOM 1295 O O . ASN A 1 169 ? -11.968 5.605 12.214 1.00 93.31 169 ASN A O 1
ATOM 1299 N N . GLY A 1 170 ? -12.033 6.603 10.203 1.00 95.12 170 GLY A N 1
ATOM 1300 C CA . GLY A 1 170 ? -1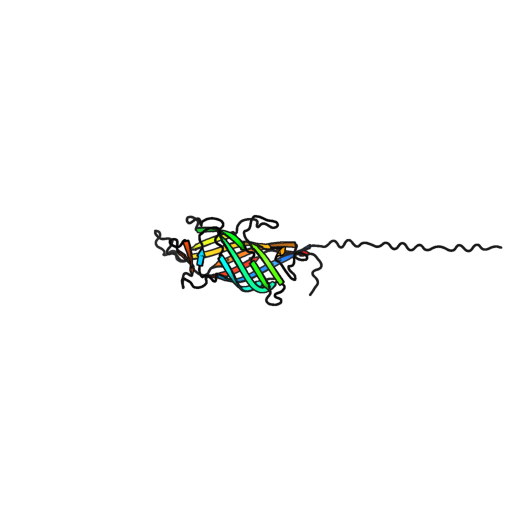0.687 7.122 10.171 1.00 95.12 170 GLY A CA 1
ATOM 1301 C C . GLY A 1 170 ? -10.047 6.782 8.843 1.00 95.12 170 GLY A C 1
ATOM 1302 O O . GLY A 1 170 ? -10.565 5.988 8.058 1.00 95.12 170 GLY A O 1
ATOM 1303 N N . SER A 1 171 ? -8.903 7.386 8.606 1.00 97.62 171 SER A N 1
ATOM 1304 C CA . SER A 1 171 ? -8.064 7.038 7.480 1.00 97.62 171 SER A CA 1
ATOM 1305 C C . SER A 1 171 ? -6.650 7.512 7.741 1.00 97.62 171 SER A C 1
ATOM 1307 O O . SER A 1 171 ? -6.392 8.353 8.612 1.00 97.62 171 SER A O 1
ATOM 1309 N N . PHE A 1 172 ? -5.720 6.941 6.995 1.00 98.19 172 PHE A N 1
ATOM 1310 C CA . PHE A 1 172 ? -4.344 7.393 6.977 1.00 98.19 172 PHE A CA 1
ATOM 1311 C C . PHE A 1 172 ? -3.792 7.320 5.564 1.00 98.19 172 PHE A C 1
ATOM 1313 O O . PHE A 1 172 ? -4.114 6.413 4.802 1.00 98.19 172 PHE A O 1
ATOM 1320 N N . MET A 1 173 ? -2.954 8.288 5.216 1.00 98.56 173 MET A N 1
ATOM 1321 C CA . MET A 1 173 ? -2.181 8.245 3.983 1.00 98.56 173 MET A CA 1
ATOM 1322 C C . MET A 1 173 ? -0.949 7.393 4.229 1.00 98.56 173 MET A C 1
ATOM 1324 O O . MET A 1 173 ? -0.277 7.581 5.243 1.00 98.56 173 MET A O 1
ATOM 1328 N N . MET A 1 174 ? -0.645 6.483 3.313 1.00 98.25 174 MET A N 1
ATOM 1329 C CA . MET A 1 174 ? 0.557 5.662 3.350 1.00 98.25 174 MET A CA 1
ATOM 1330 C C . MET A 1 174 ? 1.389 5.910 2.099 1.00 98.25 174 MET A C 1
ATOM 1332 O O . MET A 1 174 ? 0.880 5.807 0.985 1.00 98.25 174 MET A O 1
ATOM 1336 N N . LEU A 1 175 ? 2.667 6.216 2.312 1.00 98.44 175 LEU A N 1
ATOM 1337 C CA . LEU A 1 175 ? 3.703 6.253 1.292 1.00 98.44 175 LEU A CA 1
ATOM 1338 C C . LEU A 1 175 ? 4.564 4.999 1.439 1.00 98.44 175 LEU A C 1
ATOM 1340 O O . LEU A 1 175 ? 5.163 4.791 2.496 1.00 98.44 175 LEU A O 1
ATOM 1344 N N . ALA A 1 176 ? 4.655 4.198 0.383 1.00 97.94 176 ALA A N 1
ATOM 1345 C CA . ALA A 1 176 ? 5.601 3.099 0.270 1.00 97.94 176 ALA A CA 1
ATOM 1346 C C . ALA A 1 176 ? 6.636 3.386 -0.823 1.00 97.94 176 ALA A C 1
ATOM 1348 O O . ALA A 1 176 ? 6.291 3.898 -1.885 1.00 97.94 176 ALA A O 1
ATOM 1349 N N . LEU A 1 177 ? 7.900 3.055 -0.564 1.00 98.19 177 LEU A N 1
ATOM 1350 C CA . LEU A 1 177 ? 9.021 3.239 -1.484 1.00 98.19 177 LEU A CA 1
ATOM 1351 C C . LEU A 1 177 ? 9.671 1.889 -1.765 1.00 98.19 177 LEU A C 1
ATOM 1353 O O . LEU A 1 177 ? 10.124 1.212 -0.837 1.00 98.19 177 LEU A O 1
ATOM 1357 N N . SER A 1 178 ? 9.725 1.495 -3.036 1.00 97.62 178 SER A N 1
ATOM 1358 C CA . SER A 1 178 ? 10.380 0.250 -3.434 1.00 97.62 178 SER A CA 1
ATOM 1359 C C . SER A 1 178 ? 11.898 0.323 -3.277 1.00 97.62 178 SER A C 1
ATOM 1361 O O . SER A 1 178 ? 12.508 1.390 -3.250 1.00 97.62 178 SER A O 1
ATOM 1363 N N . LYS A 1 179 ? 12.542 -0.841 -3.220 1.00 96.44 179 LYS A N 1
ATOM 1364 C CA . LYS A 1 179 ? 13.935 -0.983 -3.649 1.00 96.44 179 LYS A CA 1
ATOM 1365 C C . LYS A 1 179 ? 14.035 -0.807 -5.175 1.00 96.44 179 LYS A C 1
ATOM 1367 O O . LYS A 1 179 ? 12.999 -0.815 -5.842 1.00 96.44 179 LYS A O 1
ATOM 1372 N N . PRO A 1 180 ? 15.250 -0.634 -5.723 1.00 95.25 180 PRO A N 1
ATOM 1373 C CA . PRO A 1 180 ? 15.450 -0.494 -7.161 1.00 95.25 180 PRO A CA 1
ATOM 1374 C C . PRO A 1 180 ? 14.770 -1.600 -7.987 1.00 95.25 180 PRO A C 1
ATOM 1376 O O . PRO A 1 180 ? 14.933 -2.790 -7.699 1.00 95.25 180 PRO A O 1
ATOM 1379 N N . VAL A 1 181 ? 14.022 -1.203 -9.016 1.00 95.06 181 VAL A N 1
ATOM 1380 C CA . VAL A 1 181 ? 13.300 -2.086 -9.948 1.00 95.06 181 VAL A CA 1
ATOM 1381 C C . VAL A 1 181 ? 13.567 -1.712 -11.405 1.00 95.06 181 VAL A C 1
ATOM 1383 O O . VAL A 1 181 ? 14.021 -0.608 -11.688 1.00 95.06 181 VAL A O 1
ATOM 1386 N N . LYS A 1 182 ? 13.263 -2.627 -12.328 1.00 92.94 182 LYS A N 1
ATOM 1387 C CA . LYS A 1 182 ? 13.282 -2.393 -13.778 1.00 92.94 182 LYS A CA 1
ATOM 1388 C C . LYS A 1 182 ? 11.925 -2.694 -14.394 1.00 92.94 182 LYS A C 1
ATOM 1390 O O . LYS A 1 182 ? 11.215 -3.579 -13.914 1.00 92.94 182 LYS A O 1
ATOM 1395 N N . ILE A 1 183 ? 11.586 -1.965 -15.452 1.00 91.44 183 ILE A N 1
ATOM 1396 C CA . ILE A 1 183 ? 10.372 -2.183 -16.239 1.00 91.44 183 ILE A CA 1
ATOM 1397 C C . ILE A 1 183 ? 10.708 -3.136 -17.388 1.00 91.44 183 ILE A C 1
ATOM 1399 O O . ILE A 1 183 ? 11.559 -2.837 -18.214 1.00 91.44 183 ILE A O 1
ATOM 1403 N N . ASP A 1 184 ? 10.013 -4.265 -17.470 1.00 90.00 184 ASP A N 1
ATOM 1404 C CA . ASP A 1 184 ? 10.082 -5.197 -18.594 1.00 90.00 184 ASP A CA 1
ATOM 1405 C C . ASP A 1 184 ? 8.780 -5.092 -19.397 1.00 90.00 184 ASP A C 1
ATOM 1407 O O . ASP A 1 184 ? 7.787 -5.772 -19.121 1.00 90.00 184 ASP A O 1
ATOM 1411 N N . LEU A 1 185 ? 8.768 -4.192 -20.387 1.00 84.69 185 LEU A N 1
ATOM 1412 C CA . LEU A 1 185 ? 7.593 -3.982 -21.237 1.00 84.69 185 LEU A CA 1
ATOM 1413 C C . LEU A 1 185 ? 7.282 -5.177 -22.137 1.00 84.69 185 LEU A C 1
ATOM 1415 O O . LEU A 1 185 ? 6.117 -5.371 -22.476 1.00 84.69 185 LEU A O 1
ATOM 1419 N N . ALA A 1 186 ? 8.287 -5.972 -22.516 1.00 86.81 186 ALA A N 1
ATOM 1420 C CA . ALA A 1 186 ? 8.071 -7.138 -23.368 1.00 86.81 186 ALA A CA 1
ATOM 1421 C C . ALA A 1 186 ? 7.184 -8.171 -22.661 1.00 86.81 186 ALA A C 1
ATOM 1423 O O . ALA A 1 186 ? 6.329 -8.788 -23.295 1.00 86.81 186 ALA A O 1
ATOM 1424 N N . ASN A 1 187 ? 7.348 -8.300 -21.342 1.00 89.38 187 ASN A N 1
ATOM 1425 C CA . ASN A 1 187 ? 6.539 -9.181 -20.504 1.00 89.38 187 ASN A CA 1
ATOM 1426 C C . ASN A 1 187 ? 5.426 -8.453 -19.730 1.00 89.38 187 ASN A C 1
ATOM 1428 O O . ASN A 1 187 ? 4.639 -9.097 -19.040 1.00 89.38 187 ASN A O 1
ATOM 1432 N N . GLY A 1 188 ? 5.335 -7.124 -19.837 1.00 91.69 188 GLY A N 1
ATOM 1433 C CA . GLY A 1 188 ? 4.334 -6.319 -19.136 1.00 91.69 188 GLY A CA 1
ATOM 1434 C C . GLY A 1 188 ? 4.457 -6.408 -17.612 1.00 91.69 188 GLY A C 1
ATOM 1435 O O . GLY A 1 188 ? 3.439 -6.461 -16.916 1.00 91.69 188 GLY A O 1
ATOM 1436 N N . ILE A 1 189 ? 5.686 -6.457 -17.092 1.00 94.25 189 ILE A N 1
ATOM 1437 C CA . ILE A 1 189 ? 5.969 -6.587 -15.659 1.00 94.25 189 ILE A CA 1
ATOM 1438 C C . ILE A 1 189 ? 7.023 -5.587 -15.188 1.00 94.25 189 ILE A C 1
ATOM 1440 O O . ILE A 1 189 ? 7.755 -4.985 -15.966 1.00 94.25 189 ILE A O 1
ATOM 1444 N N . VAL A 1 190 ? 7.119 -5.437 -13.875 1.00 93.75 190 VAL A N 1
ATOM 1445 C CA . VAL A 1 190 ? 8.221 -4.761 -13.190 1.00 93.75 190 VAL A CA 1
ATOM 1446 C C . VAL A 1 190 ? 8.913 -5.783 -12.309 1.00 93.75 190 VAL A C 1
ATOM 1448 O O . VAL A 1 190 ? 8.228 -6.523 -11.610 1.00 93.75 190 VAL A O 1
ATOM 1451 N N . VAL A 1 191 ? 10.243 -5.816 -12.309 1.00 95.25 191 VAL A N 1
ATOM 1452 C CA . VAL A 1 191 ? 11.043 -6.816 -11.582 1.00 95.25 191 VAL A CA 1
ATOM 1453 C C . VAL A 1 191 ? 12.092 -6.167 -10.687 1.00 95.25 191 VAL A C 1
ATOM 1455 O O . VAL A 1 191 ? 12.472 -5.013 -10.882 1.00 95.25 191 VAL A O 1
ATOM 1458 N N . ASN A 1 192 ? 12.598 -6.919 -9.709 1.00 94.00 192 ASN A N 1
ATOM 1459 C CA . ASN A 1 192 ? 13.753 -6.509 -8.909 1.00 94.00 192 ASN A CA 1
ATOM 1460 C C . ASN A 1 192 ? 14.969 -6.236 -9.818 1.00 94.00 192 ASN A C 1
ATOM 1462 O O . ASN A 1 192 ? 15.386 -7.113 -10.576 1.00 94.00 192 ASN A O 1
ATOM 1466 N N . ALA A 1 193 ? 15.546 -5.032 -9.730 1.00 90.50 193 ALA A N 1
ATOM 1467 C CA . ALA A 1 193 ? 16.618 -4.600 -10.631 1.00 90.50 193 ALA A CA 1
ATOM 1468 C C . ALA A 1 193 ? 17.933 -5.362 -10.434 1.00 90.50 193 ALA A C 1
ATOM 1470 O O . ALA A 1 193 ? 18.697 -5.533 -11.380 1.00 90.50 193 ALA A O 1
ATOM 1471 N N . ASN A 1 194 ? 18.201 -5.801 -9.203 1.00 88.44 194 ASN A N 1
ATOM 1472 C CA . ASN A 1 194 ? 19.467 -6.430 -8.834 1.00 88.44 194 ASN A CA 1
ATOM 1473 C C . ASN A 1 194 ? 19.418 -7.948 -9.007 1.00 88.44 194 ASN A C 1
ATOM 1475 O O . ASN A 1 194 ? 20.435 -8.590 -9.263 1.00 88.44 194 ASN A O 1
ATOM 1479 N N . THR A 1 195 ? 18.247 -8.551 -8.805 1.00 90.56 195 THR A N 1
ATOM 1480 C CA . THR A 1 195 ? 18.072 -10.004 -8.888 1.00 90.56 195 THR A CA 1
ATOM 1481 C C . THR A 1 195 ? 16.673 -10.318 -9.418 1.00 90.56 195 THR A C 1
ATOM 1483 O O . THR A 1 195 ? 15.754 -10.508 -8.620 1.00 90.56 195 THR A O 1
ATOM 1486 N N . PRO A 1 196 ? 16.481 -10.357 -10.751 1.00 86.75 196 PRO A N 1
ATOM 1487 C CA . PRO A 1 196 ? 15.197 -10.708 -11.352 1.00 86.75 196 PRO A CA 1
ATOM 1488 C C . PRO A 1 196 ? 14.656 -12.032 -10.795 1.00 86.75 196 PRO A C 1
ATOM 1490 O O . PRO A 1 196 ? 15.383 -13.019 -10.700 1.00 86.75 196 PRO A O 1
ATOM 1493 N N . GLY A 1 197 ? 13.386 -12.038 -10.384 1.00 88.69 197 GLY A N 1
ATOM 1494 C CA . GLY A 1 197 ? 12.736 -13.175 -9.718 1.00 88.69 197 GLY A CA 1
ATOM 1495 C C . GLY A 1 197 ? 12.883 -13.210 -8.190 1.00 88.69 197 GLY A C 1
ATOM 1496 O O . GLY A 1 197 ? 12.150 -13.948 -7.537 1.00 88.69 197 GLY A O 1
ATOM 1497 N N . ALA A 1 198 ? 13.767 -12.402 -7.591 1.00 94.94 198 ALA A N 1
ATOM 1498 C CA . ALA A 1 198 ? 13.784 -12.205 -6.141 1.00 94.94 198 ALA A CA 1
ATOM 1499 C C . ALA A 1 198 ? 12.659 -11.249 -5.700 1.00 94.94 198 ALA A C 1
ATOM 1501 O O . ALA A 1 198 ? 12.277 -10.369 -6.479 1.00 94.94 198 ALA A O 1
ATOM 1502 N N . PRO A 1 199 ? 12.167 -11.347 -4.447 1.00 96.50 199 PRO A N 1
ATOM 1503 C CA . PRO A 1 199 ? 11.142 -10.447 -3.931 1.00 96.50 199 PRO A CA 1
ATOM 1504 C C . PRO A 1 199 ? 11.486 -8.968 -4.127 1.00 96.50 199 PRO A C 1
ATOM 1506 O O . PRO A 1 199 ? 12.638 -8.547 -3.970 1.00 96.50 199 PRO A O 1
ATOM 1509 N N . ILE A 1 200 ? 10.473 -8.158 -4.435 1.00 96.94 200 ILE A N 1
ATOM 1510 C CA . ILE A 1 200 ? 10.638 -6.704 -4.497 1.00 96.94 200 ILE A CA 1
ATOM 1511 C C . ILE A 1 200 ? 10.355 -6.152 -3.111 1.00 96.94 200 ILE A C 1
ATOM 1513 O O . ILE A 1 200 ? 9.202 -6.077 -2.693 1.00 96.94 200 ILE A O 1
ATOM 1517 N N . ALA A 1 201 ? 11.414 -5.792 -2.393 1.00 97.12 201 ALA A N 1
ATOM 1518 C CA . ALA A 1 201 ? 11.298 -5.186 -1.076 1.00 97.12 201 ALA A CA 1
ATOM 1519 C C . ALA A 1 201 ? 10.878 -3.712 -1.169 1.00 97.12 201 ALA A C 1
ATOM 1521 O O . ALA A 1 201 ? 11.186 -3.022 -2.142 1.00 97.12 201 ALA A O 1
ATOM 1522 N N . TYR A 1 202 ? 10.215 -3.219 -0.131 1.00 96.88 202 TYR A N 1
ATOM 1523 C CA . TYR A 1 202 ? 9.819 -1.824 0.011 1.00 96.88 202 TYR A CA 1
ATOM 1524 C C . TYR A 1 202 ? 9.730 -1.432 1.493 1.00 96.88 202 TYR A C 1
ATOM 1526 O O . TYR A 1 202 ? 9.580 -2.283 2.372 1.00 96.88 202 TYR A O 1
ATOM 1534 N N . SER A 1 203 ? 9.853 -0.140 1.783 1.00 97.88 203 SER A N 1
ATOM 1535 C CA . SER A 1 203 ? 9.570 0.438 3.103 1.00 97.88 203 SER A CA 1
ATOM 1536 C C . SER A 1 203 ? 8.331 1.315 3.030 1.00 97.88 203 SER A C 1
ATOM 1538 O O . SER A 1 203 ? 7.977 1.790 1.954 1.00 97.88 203 SER A O 1
ATOM 1540 N N . TRP A 1 204 ? 7.669 1.553 4.159 1.00 96.88 204 TRP A N 1
ATOM 1541 C CA . TRP A 1 204 ? 6.527 2.459 4.204 1.00 96.88 204 TRP A CA 1
ATOM 1542 C C . TRP A 1 204 ? 6.427 3.264 5.483 1.00 96.88 204 TRP A C 1
ATOM 1544 O O . TRP A 1 204 ? 6.963 2.930 6.543 1.00 96.88 204 TRP A O 1
ATOM 1554 N N . TYR A 1 205 ? 5.660 4.332 5.341 1.00 97.81 205 TYR A N 1
ATOM 1555 C CA . TYR A 1 205 ? 5.329 5.287 6.368 1.00 97.81 205 TYR A CA 1
ATOM 1556 C C . TYR A 1 205 ? 3.892 5.755 6.161 1.00 97.81 205 TYR A C 1
ATOM 1558 O O . TYR A 1 205 ? 3.499 6.073 5.039 1.00 97.81 205 TYR A O 1
ATOM 1566 N N . GLY A 1 206 ? 3.110 5.817 7.233 1.00 97.88 206 GLY A N 1
ATOM 1567 C CA . GLY A 1 206 ? 1.730 6.265 7.185 1.00 97.88 206 GLY A CA 1
ATOM 1568 C C . GLY A 1 206 ? 1.340 7.159 8.351 1.00 97.88 206 GLY A C 1
ATOM 1569 O O . GLY A 1 206 ? 1.790 6.971 9.483 1.00 97.88 206 GLY A O 1
ATOM 1570 N N . LEU A 1 207 ? 0.471 8.124 8.054 1.00 98.31 207 LEU A N 1
ATOM 1571 C CA . LEU A 1 207 ? -0.044 9.121 8.988 1.00 98.31 207 LEU A CA 1
ATOM 1572 C C . LEU A 1 207 ? -1.527 9.370 8.768 1.00 98.31 207 LEU A C 1
ATOM 1574 O O . LEU A 1 207 ? -1.988 9.511 7.636 1.00 98.31 207 LEU A O 1
ATOM 1578 N N . GLY A 1 208 ? -2.261 9.519 9.862 1.00 97.75 208 GLY A N 1
ATOM 1579 C CA . GLY A 1 208 ? -3.649 9.942 9.810 1.00 97.75 208 GLY A CA 1
ATOM 1580 C C . GLY A 1 208 ? -4.318 9.874 11.165 1.00 97.75 208 GLY A C 1
ATOM 1581 O O . GLY A 1 208 ? -3.722 10.214 12.188 1.00 97.75 208 GLY A O 1
ATOM 1582 N N . THR A 1 209 ? -5.576 9.447 11.173 1.00 96.94 209 THR A N 1
ATOM 1583 C CA . THR A 1 209 ? -6.370 9.341 12.395 1.00 96.94 209 THR A CA 1
ATOM 1584 C C . THR A 1 209 ? -7.312 8.148 12.352 1.00 96.94 209 THR A C 1
ATOM 1586 O O . THR A 1 209 ? -7.776 7.745 11.290 1.00 96.94 209 THR A O 1
ATOM 1589 N N . LEU A 1 210 ? -7.628 7.606 13.526 1.00 96.06 210 LEU A N 1
ATOM 1590 C CA . LEU A 1 210 ? -8.665 6.595 13.706 1.00 96.06 210 LEU A CA 1
ATOM 1591 C C . LEU A 1 210 ? -9.663 7.069 14.763 1.00 96.06 210 LEU A C 1
ATOM 1593 O O . LEU A 1 210 ? -9.279 7.635 15.787 1.00 96.06 210 LEU A O 1
ATOM 1597 N N . THR A 1 211 ? -10.947 6.824 14.529 1.00 94.06 211 THR A N 1
ATOM 1598 C CA . THR A 1 211 ? -12.040 7.245 15.406 1.00 94.06 211 THR A CA 1
ATOM 1599 C C . THR A 1 211 ? -12.679 6.040 16.071 1.00 94.06 211 THR A C 1
ATOM 1601 O O . THR A 1 211 ? -13.210 5.153 15.403 1.00 94.06 211 THR A O 1
ATOM 1604 N N . PHE A 1 212 ? -12.699 6.032 17.400 1.00 92.44 212 PHE A N 1
ATOM 1605 C CA . PHE A 1 212 ? -13.214 4.927 18.203 1.00 92.44 212 PHE A CA 1
ATOM 1606 C C . PHE A 1 212 ? -14.370 5.363 19.100 1.00 92.44 212 PHE A C 1
ATOM 1608 O O . PHE A 1 212 ? -14.447 6.514 19.523 1.00 92.44 212 PHE A O 1
ATOM 1615 N N . LYS A 1 213 ? -15.263 4.432 19.427 1.00 89.56 213 LYS A N 1
ATOM 1616 C CA . LYS A 1 213 ? -16.370 4.626 20.364 1.00 89.56 213 LYS A CA 1
ATOM 1617 C C . LYS A 1 213 ? -15.881 4.525 21.815 1.00 89.56 213 LYS A C 1
ATOM 1619 O O . LYS A 1 213 ? -15.183 3.578 22.168 1.00 89.56 213 LYS A O 1
ATOM 1624 N N . TRP A 1 214 ? -16.302 5.463 22.662 1.00 73.06 214 TRP A N 1
ATOM 1625 C CA . TRP A 1 214 ? -16.077 5.437 24.111 1.00 73.06 214 TRP A CA 1
ATOM 1626 C C . TRP A 1 214 ? -16.996 4.421 24.825 1.00 73.06 214 TRP A C 1
ATOM 1628 O O . TRP A 1 214 ? -18.123 4.198 24.367 1.00 73.06 214 TRP A O 1
ATOM 1638 N N . PRO A 1 215 ? -16.582 3.859 25.979 1.00 62.56 215 PRO A N 1
ATOM 1639 C CA . PRO A 1 215 ? -15.244 3.924 26.563 1.00 62.56 215 PRO A CA 1
ATOM 1640 C C . PRO A 1 215 ? -14.296 2.965 25.863 1.00 62.56 215 PRO A C 1
ATOM 1642 O O . PRO A 1 215 ? -14.590 1.780 25.706 1.00 62.56 215 PRO A O 1
ATOM 1645 N N . PHE A 1 216 ? -13.114 3.470 25.507 1.00 57.69 216 PHE A N 1
ATOM 1646 C CA . PHE A 1 216 ? -11.951 2.603 25.438 1.00 57.69 216 PHE A CA 1
ATOM 1647 C C . PHE A 1 216 ? -11.809 1.979 26.823 1.00 57.69 216 PHE A C 1
ATOM 1649 O O . PHE A 1 216 ? -11.382 2.648 27.762 1.00 57.69 216 PHE A O 1
ATOM 1656 N N . GLY A 1 217 ? -12.241 0.729 26.982 1.00 46.38 217 GLY A N 1
ATOM 1657 C CA . GLY A 1 217 ? -11.845 -0.048 28.144 1.00 46.38 217 GLY A CA 1
ATOM 1658 C C . GLY A 1 217 ? -10.321 -0.019 28.191 1.00 46.38 217 GLY A C 1
ATOM 1659 O O . GLY A 1 217 ? -9.682 -0.480 27.249 1.00 46.38 217 GLY A O 1
ATOM 1660 N N . LEU A 1 218 ? -9.778 0.617 29.227 1.00 39.91 218 LEU A N 1
ATOM 1661 C CA . LEU A 1 218 ? -8.376 0.566 29.623 1.00 39.91 218 LEU A CA 1
ATOM 1662 C C . LEU A 1 218 ? -8.011 -0.896 29.901 1.00 39.91 218 LEU A C 1
ATOM 1664 O O . LEU A 1 218 ? -8.121 -1.310 31.046 1.00 39.91 218 LEU A O 1
ATOM 1668 N N . PHE A 1 219 ? -7.638 -1.669 28.882 1.00 42.41 219 PHE A N 1
ATOM 1669 C CA . PHE A 1 219 ? -6.989 -2.973 29.029 1.00 42.41 219 PHE A CA 1
ATOM 1670 C C . PHE A 1 219 ? -6.044 -3.194 27.851 1.00 42.41 219 PHE A C 1
ATOM 1672 O O . PHE A 1 219 ? -6.519 -3.091 26.693 1.00 42.41 219 PHE A O 1
#

Foldseek 3Di:
DDDDDDDDDPPPPPPPPPPPPPFDKDKDKKKKKFKWWQAQQKDFLDFPDKTKIKTPWMQMDVQGIWIKIFIKGFHDHADPVQQKTFMWTPGWIWTARPVHRQFTFTWTKQAQDDDAGWPHTKMKHWAFPDPVPDPVCPQLTKTKIKIKIKIKTPQCPGGDCSHCLWWPIKIKIKIKIWDIWGQDVVRRMIGHPPDGRHITMIIMIMIIITMTTPDPPPD

Secondary structure (DSSP, 8-state):
------------------------EEEEEEEEEEEEEETTSEEE-STT--EEEEEEEEEETTTEEEEEEEEEEESS--BTTTTEEEEEEEEEEEEEESS-TT-EEEEEES--SSSS--SS-EEEEEEES-TTS-TT-TTSS-EEEEEEEEEEE-TTT--GGGSTTTEEEEEEEEEEEEPSEEEETTTTEEEESSSTTS-EEEEEEEEEEEEEESP----

Radius of gyration: 26.3 Å; chains: 1; bounding box: 83×28×100 Å

pLDDT: mean 86.65, std 17.8, range [34.84, 98.56]

Sequence (219 aa):
MNVVRFRGLCLALIICCWSWSYGFSQTIPFFITGSGYVPGGYFSLTPFVPIDHNTESGWGIKIGHHTGEGGFQLTAPPNMSTLSVDFSSSRPYHFVSSDDPRNVLACNYGVITGDLPASQPGTATFHSIDSGADPDSPLDDTFIISFLAEFRPALDDCSGKFHKSRLKNGSFMMLALSKPVKIDLANGIVVNANTPGAPIAYSWYGLGTLTFKWPFGLF

=== Feature glossary ===
A reading guide for the features in this record.

Start from the sequence.

  · This is the polypeptide sequence — one letter per residue, N-terminus first. Length ranges from a fe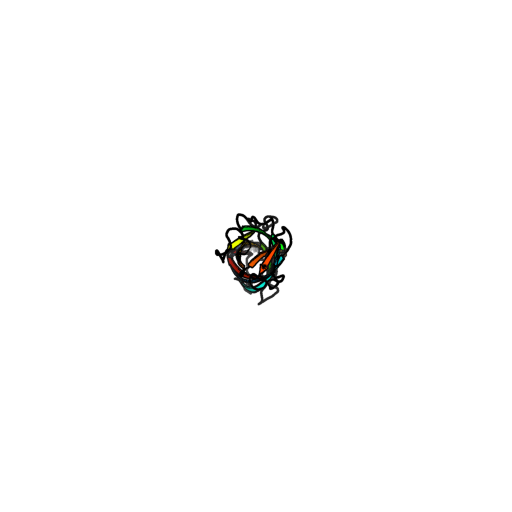w dozen residues for small domains to over a thousand for large multi-domain proteins.

Fold it, and you get atomic coordinates and the backbone conformation that goes with them.

  · Structure coordinates are given as an mmCIF _atom_site loop: one row per atom with element, residue name, chain id, sequence number, and x/y/z position in Å. Only the four main-chain atoms per residue are included here; side chains are omitted to keep the record compact.

  · Backbone dihedral angles. Every residue except chain termini has a φ (preceding-C → N → Cα → C) and a ψ (N → Cα → C → next-N). They are reported in degrees following the IUPAC sign convention. Secondary structure is essentially a statement about which (φ, ψ) basin each residue occupies.

  · The SS8 string is DSSP's per-residue secondary-structure call. α-helix (H) means an i→i+4 H-bond ladder; β-strand (E) means the residue participates in a β-sheet; 3₁₀ (G) and π (I) are tighter and wider helices; T/S are turns/bends; '-' is loop.

  · SS3 is a coarse helix/strand/coil call (letters a/b/c) made by the P-SEA algorithm from inter-Cα distances and dihedrals. It is less detailed than DSSP but needs only Cα positions.

Summarize the fold with a handful of shape descriptors and a per-residue structural alphabet.

  · Radius of gyration (Rg) is the root-mean-square distance of Cα atoms from their centroid — a single number for overall size and compactness. A globular domain of N residues has Rg ≈ 2.2·N^0.38 Å; an extended or disordered chain has a much larger Rg. The Cα contact count is the number of residue pairs whose Cα atoms are within 8 Å and are more than four positions apart in sequence — a standard proxy for tertiary packing density. The bounding box is the smallest axis-aligned box enclosing all Cα atoms.

  · The Foldseek 3Di string encodes local tertiary geometry as a 20-letter alphabet — one character per residue — derived from the relative positions of nearby Cα atoms. Unlike the amino-acid sequence, 3Di is a direct function of the 3D structure, so two proteins with the same fold have similar 3Di strings even at low sequence identity.

  · Solvent-accessible surface area (SASA) is the area in Å² traced out by the centre of a 1.4 Å probe sphere (a water molecule) rolled over the protein's van der Waals surface (Shrake–Rupley / Lee–Richards construction). Buried residues have near-zero SASA; fully exposed residues can exceed 200 Å². The total SASA scales roughly with the number of surface residues.

Ask how reliable the model is.

  · pLDDT (predicted Local Distance Difference Test) is AlphaFold's per-residue confidence score, ranging from 0 to 100. Values above 90 indicate high confidence (typically well-packed cores); 70–90 is confident; 50–70 low confidence; below 50 usually means the region is disordered or the prediction is unreliable there. AlphaFold stores pLDDT in the mmCIF B-factor column.

  · B-factor (Debye–Waller factor) reflects atomic displacement in the crystal lattice. It is an experimental observable (units Å²), not a prediction; low values mean the atom is pinned down, high values mean it moves or is heterogeneous across the crystal.

  · Predicted Aligned Error (PAE) is an AlphaFold confidence matrix: entry (i, j) is the expected error in the position of residue j, in ångströms, when the prediction is superimposed on the true structure at residue i. Low PAE within a block of residues means that block is internally rigid and well-predicted; high PAE between two blocks means their relative placement is uncertain even if each block individually is confident.

Place it in context: what it resembles, what it is annotated as, and how it looks.

  · Nearest PDB neighbors are the top structural matches found by Foldseek when searching this structure against the entire Protein Data Bank. Each hit reports a TM-score (0 to 1; >0.5 almost always implies the same fold) and an E-value. These are *structural* homologs — they may share no detectable sequence similarity.

  · Functional annotations link the protein to curated databases. InterPro entries identify conserved domains and families by matching the sequence against member-database signatures (Pfam, PROSITE, CDD, …). Gene Ontology (GO) terms describe molecular function, biological process, and cellular component in a controlled vocabulary. CATH places the structure in a hierarchical fold classification (Class/Architecture/Topology/Homologous-superfamily). The organism is the source species.

  · Three diagnostic plots accompany the record. The Cα contact map visualizes the tertiary structure as a 2D adjacency matrix (8 Å cutoff, sequence-local contacts suppressed). The Ramachandran plot shows the distribution of backbone (φ, ψ) torsions, with points in the α and β basins reflecting secondary structure content. The PAE plot shows AlphaFold's inter-residue confidence as a color matrix.

  · Six rendered views show the 3D structure from the faces of a cube — i.e. along ±x, ±y, ±z. Rendering representation is drawn randomly per protein from cartoon (secondary-structure ribbons), sticks (backbone bonds), or molecular surface; coloring is either N→C rainbow (blue at the N-terminus through red at the C-terminus) or one color per chain.